Protein AF-A0A1M5P9I3-F1 (afdb_monomer_lite)

Structure (mmCIF, N/CA/C/O backbone):
data_AF-A0A1M5P9I3-F1
#
_entry.id   AF-A0A1M5P9I3-F1
#
loop_
_atom_site.group_PDB
_atom_site.id
_atom_site.type_symbol
_atom_site.label_atom_id
_atom_site.label_alt_id
_atom_site.label_comp_id
_atom_site.label_asym_id
_atom_site.label_entity_id
_atom_site.label_seq_id
_atom_site.pdbx_PDB_ins_code
_atom_site.Cartn_x
_atom_site.Cartn_y
_atom_site.Cartn_z
_atom_site.occupancy
_atom_site.B_iso_or_equiv
_atom_site.auth_seq_id
_atom_site.auth_comp_id
_atom_site.auth_asym_id
_atom_site.auth_atom_id
_atom_site.pdbx_PDB_model_num
ATOM 1 N N . MET A 1 1 ? -7.697 -23.010 5.067 1.00 31.64 1 MET A N 1
ATOM 2 C CA . MET A 1 1 ? -6.775 -22.514 6.111 1.00 31.64 1 MET A CA 1
ATOM 3 C C . MET A 1 1 ? -7.269 -21.143 6.547 1.00 31.64 1 MET A C 1
ATOM 5 O O . MET A 1 1 ? -7.254 -20.231 5.734 1.00 31.64 1 MET A O 1
ATOM 9 N N . LYS A 1 2 ? -7.841 -21.019 7.754 1.00 34.03 2 LYS A N 1
ATOM 10 C CA . LYS A 1 2 ? -8.292 -19.721 8.278 1.00 34.03 2 LYS A CA 1
ATOM 11 C C . LYS A 1 2 ? -7.032 -18.928 8.614 1.00 34.03 2 LYS A C 1
ATOM 13 O O . LYS A 1 2 ? -6.340 -19.311 9.553 1.00 34.03 2 LYS A O 1
ATOM 18 N N . ILE A 1 3 ? -6.716 -17.889 7.841 1.00 39.81 3 ILE A N 1
ATOM 19 C CA . ILE A 1 3 ? -5.719 -16.895 8.252 1.00 39.81 3 ILE A CA 1
ATOM 20 C C . ILE A 1 3 ? -6.196 -16.409 9.618 1.00 39.81 3 ILE A C 1
ATOM 22 O O . ILE A 1 3 ? -7.278 -15.827 9.727 1.00 39.81 3 ILE A O 1
ATOM 26 N N . LYS A 1 4 ? -5.470 -16.765 10.683 1.00 40.69 4 LYS A N 1
ATOM 27 C CA . LYS A 1 4 ? -5.781 -16.240 12.008 1.00 40.69 4 LYS A CA 1
ATOM 28 C C . LYS A 1 4 ? -5.671 -14.729 11.868 1.00 40.69 4 LYS A C 1
ATOM 30 O O . LYS A 1 4 ? -4.636 -14.227 11.450 1.00 40.69 4 LYS A O 1
ATOM 35 N N . ILE A 1 5 ? -6.751 -14.024 12.192 1.00 42.06 5 ILE A N 1
ATOM 36 C CA . ILE A 1 5 ? -6.876 -12.558 12.114 1.00 42.06 5 ILE A CA 1
ATOM 37 C C . ILE A 1 5 ? -5.718 -11.850 12.841 1.00 42.06 5 ILE A C 1
ATOM 39 O O . ILE A 1 5 ? -5.394 -10.707 12.535 1.00 42.06 5 ILE A O 1
ATOM 43 N N . SER A 1 6 ? -5.040 -12.568 13.737 1.00 38.38 6 SER A N 1
ATOM 44 C CA . SER A 1 6 ? -3.787 -12.175 14.361 1.00 38.38 6 SER A CA 1
ATOM 45 C C . SER A 1 6 ? -2.718 -11.723 13.344 1.00 38.38 6 SER A C 1
ATOM 47 O O . SER A 1 6 ? -2.067 -10.712 13.572 1.00 38.38 6 SER A O 1
ATOM 49 N N . LEU A 1 7 ? -2.587 -12.377 12.186 1.00 45.72 7 LEU A N 1
ATOM 50 C CA . LEU A 1 7 ? -1.534 -12.106 11.196 1.00 45.72 7 LEU A CA 1
ATOM 51 C C . LEU A 1 7 ? -1.680 -10.755 10.454 1.00 45.72 7 LEU A C 1
ATOM 53 O O . LEU A 1 7 ? -0.735 -10.291 9.826 1.00 45.72 7 LEU A O 1
ATOM 57 N N . LEU A 1 8 ? -2.854 -10.111 10.515 1.00 45.03 8 LEU A N 1
ATOM 58 C CA . LEU A 1 8 ? -3.221 -8.973 9.654 1.00 45.03 8 LEU A CA 1
ATOM 59 C C . LEU A 1 8 ? -2.775 -7.591 10.161 1.00 45.03 8 LEU A C 1
ATOM 61 O O . LEU A 1 8 ? -2.957 -6.603 9.456 1.00 45.03 8 LEU A O 1
ATOM 65 N N . ILE A 1 9 ? -2.219 -7.487 11.371 1.00 44.94 9 ILE A N 1
ATOM 66 C CA . ILE A 1 9 ? -2.056 -6.184 12.053 1.00 44.94 9 ILE A CA 1
ATOM 67 C C . ILE A 1 9 ? -0.588 -5.875 12.402 1.00 44.94 9 ILE A C 1
ATOM 69 O O . ILE A 1 9 ? -0.238 -4.757 12.767 1.00 44.94 9 ILE A O 1
ATOM 73 N N . THR A 1 10 ? 0.306 -6.819 12.116 1.00 45.47 10 THR A N 1
ATOM 74 C CA . THR A 1 10 ? 1.755 -6.619 11.955 1.00 45.47 10 THR A CA 1
ATOM 75 C C . THR A 1 10 ? 2.109 -5.518 10.940 1.00 45.47 10 THR A C 1
ATOM 77 O O . THR A 1 10 ? 3.198 -4.960 10.961 1.00 45.47 10 THR A O 1
ATOM 80 N N . ILE A 1 11 ? 1.170 -5.190 10.049 1.00 48.97 11 ILE A N 1
ATOM 81 C CA . ILE A 1 11 ? 1.384 -4.425 8.818 1.00 48.97 11 ILE A CA 1
ATOM 82 C C . ILE A 1 11 ? 1.334 -2.904 9.019 1.00 48.97 11 ILE A C 1
ATOM 84 O O . ILE A 1 11 ? 1.676 -2.152 8.119 1.00 48.97 11 ILE A O 1
ATOM 88 N N . MET A 1 12 ? 0.953 -2.382 10.185 1.00 43.88 12 MET A N 1
ATOM 89 C CA . MET A 1 12 ? 0.793 -0.925 10.304 1.00 43.88 12 MET A CA 1
ATOM 90 C C . MET A 1 12 ? 2.110 -0.161 10.402 1.00 43.88 12 MET A C 1
ATOM 92 O O . MET A 1 12 ? 2.253 0.923 9.836 1.00 43.88 12 MET A O 1
ATOM 96 N N . SER A 1 13 ? 3.130 -0.758 11.010 1.00 43.12 13 SER A N 1
ATOM 97 C CA . SER A 1 13 ? 4.472 -0.182 10.987 1.00 43.12 13 SER A CA 1
ATOM 98 C C . SER A 1 13 ? 5.015 -0.050 9.544 1.00 43.12 13 SER A C 1
ATOM 100 O O . SER A 1 13 ? 5.819 0.851 9.313 1.00 43.12 13 SER A O 1
ATOM 102 N N . ILE A 1 14 ? 4.497 -0.830 8.560 1.00 46.22 14 ILE A N 1
ATOM 103 C CA . ILE A 1 14 ? 4.862 -0.851 7.109 1.00 46.22 14 ILE A CA 1
ATOM 104 C C . ILE A 1 14 ? 4.698 0.512 6.468 1.00 46.22 14 ILE A C 1
ATOM 106 O O . ILE A 1 14 ? 5.400 0.871 5.525 1.00 46.22 14 ILE A O 1
ATOM 110 N N . LEU A 1 15 ? 3.788 1.320 6.993 1.00 51.09 15 LEU A N 1
ATOM 111 C CA . LEU A 1 15 ? 3.265 2.433 6.226 1.00 51.09 15 LEU A CA 1
ATOM 112 C C . LEU A 1 15 ? 3.756 3.782 6.710 1.00 51.09 15 LEU A C 1
ATOM 114 O O . LEU A 1 15 ? 3.703 4.732 5.937 1.00 51.09 15 LEU A O 1
ATOM 118 N N . VAL A 1 16 ? 4.314 3.842 7.921 1.00 43.84 16 VAL A N 1
ATOM 119 C CA . VAL A 1 16 ? 4.781 5.091 8.526 1.00 43.84 16 VAL A CA 1
ATOM 120 C C . VAL A 1 16 ? 6.312 5.201 8.579 1.00 43.84 16 VAL A C 1
ATOM 122 O O . VAL A 1 16 ? 6.832 6.285 8.853 1.00 43.84 16 VAL A O 1
ATOM 125 N N . ALA A 1 17 ? 7.055 4.125 8.291 1.00 41.06 17 ALA A N 1
ATOM 126 C CA . ALA A 1 17 ? 8.502 4.187 8.046 1.00 41.06 17 ALA A CA 1
ATOM 127 C C . ALA A 1 17 ? 8.836 4.859 6.696 1.00 41.06 17 ALA A C 1
ATOM 129 O O . ALA A 1 17 ? 9.853 5.532 6.581 1.00 41.06 17 ALA A O 1
ATOM 130 N N . GLY A 1 18 ? 7.923 4.792 5.716 1.00 37.34 18 GLY A N 1
ATOM 131 C CA . GLY A 1 18 ? 8.022 5.547 4.458 1.00 37.34 18 GLY A CA 1
ATOM 132 C C . GLY A 1 18 ? 7.549 7.006 4.537 1.00 37.34 18 GLY A C 1
ATOM 133 O O . GLY A 1 18 ? 7.752 7.757 3.595 1.00 37.34 18 GLY A O 1
ATOM 134 N N . CYS A 1 19 ? 6.934 7.433 5.647 1.00 35.84 19 CYS A N 1
ATOM 135 C CA . CYS A 1 19 ? 6.407 8.798 5.809 1.00 35.84 19 CYS A CA 1
ATOM 136 C C . CYS A 1 19 ? 7.388 9.778 6.477 1.00 35.84 19 CYS A C 1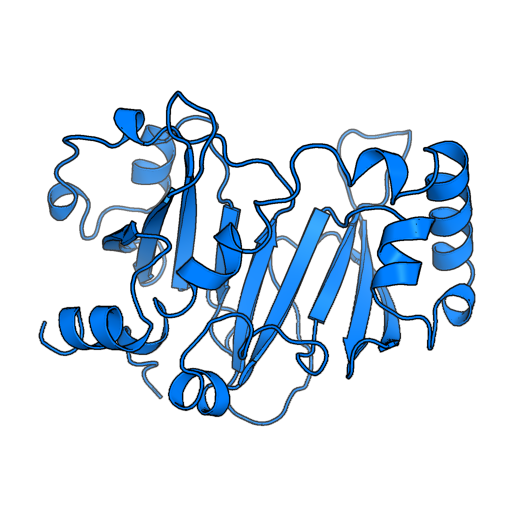
ATOM 138 O O . CYS A 1 19 ? 7.005 10.907 6.769 1.00 35.84 19 CYS A O 1
ATOM 140 N N . SER A 1 20 ? 8.647 9.399 6.737 1.00 29.17 20 SER A N 1
ATOM 141 C CA . SER A 1 20 ? 9.684 10.357 7.158 1.00 29.17 20 SER A CA 1
ATOM 142 C C . SER A 1 20 ? 10.612 10.734 6.004 1.00 29.17 20 SER A C 1
ATOM 144 O O . SER A 1 20 ? 11.828 10.595 6.109 1.00 29.17 20 SER A O 1
ATOM 146 N N . ILE A 1 21 ? 10.051 11.219 4.898 1.00 34.97 21 ILE A N 1
ATOM 147 C CA . ILE A 1 21 ? 10.820 11.922 3.865 1.00 34.97 21 ILE A CA 1
ATOM 148 C C . ILE A 1 21 ? 10.087 13.220 3.516 1.00 34.97 21 ILE A C 1
ATOM 150 O O . ILE A 1 21 ? 9.742 13.489 2.374 1.00 34.97 21 ILE A O 1
ATOM 154 N N . ASN A 1 22 ? 9.862 14.068 4.522 1.00 31.30 22 ASN A N 1
ATOM 155 C CA . ASN A 1 22 ? 9.554 15.467 4.248 1.00 31.30 22 ASN A CA 1
ATOM 156 C C . ASN A 1 22 ? 10.744 16.068 3.466 1.00 31.30 22 ASN A C 1
ATOM 158 O O . ASN A 1 22 ? 11.873 16.094 3.959 1.00 31.30 22 ASN A O 1
ATOM 162 N N . ASN A 1 23 ? 10.471 16.542 2.247 1.00 33.62 23 ASN A N 1
ATOM 163 C CA . ASN A 1 23 ? 11.293 17.445 1.424 1.00 33.62 23 ASN A CA 1
ATOM 164 C C . ASN A 1 23 ? 12.544 16.899 0.697 1.00 33.62 23 ASN A C 1
ATOM 166 O O . ASN A 1 23 ? 13.287 17.705 0.136 1.00 33.62 23 ASN A O 1
ATOM 170 N N . LYS A 1 24 ? 12.812 15.583 0.646 1.00 37.19 24 LYS A N 1
ATOM 171 C CA . LYS A 1 24 ? 13.920 15.042 -0.189 1.00 37.19 24 LYS A CA 1
ATOM 172 C C . LYS A 1 24 ? 13.486 14.403 -1.512 1.00 37.19 24 LYS A C 1
ATOM 174 O O . LYS A 1 24 ? 14.333 14.262 -2.391 1.00 37.19 24 LYS A O 1
ATOM 179 N N . GLU A 1 25 ? 12.213 14.049 -1.683 1.00 46.66 25 GLU A N 1
ATOM 180 C CA . GLU A 1 25 ? 11.742 13.347 -2.889 1.00 46.66 25 GLU A CA 1
ATOM 181 C C . GLU A 1 25 ? 11.792 14.216 -4.158 1.00 46.66 25 GLU A C 1
ATOM 183 O O . GLU A 1 25 ? 12.183 13.717 -5.213 1.00 46.66 25 GLU A O 1
ATOM 188 N N . ASP A 1 26 ? 11.525 15.523 -4.056 1.00 47.19 26 ASP A N 1
ATOM 189 C CA . ASP A 1 26 ? 11.528 16.433 -5.217 1.00 47.19 26 ASP A CA 1
ATOM 190 C C . ASP A 1 26 ? 12.910 16.608 -5.870 1.00 47.19 26 ASP A C 1
ATOM 192 O O . ASP A 1 26 ? 12.993 16.898 -7.060 1.00 47.19 26 ASP A O 1
ATOM 196 N N . ASN A 1 27 ? 14.000 16.382 -5.124 1.00 50.31 27 ASN A N 1
ATOM 197 C CA . ASN A 1 27 ? 15.372 16.404 -5.657 1.00 50.31 27 ASN A CA 1
ATOM 198 C C . ASN A 1 27 ? 15.913 15.004 -5.999 1.00 50.31 27 ASN A C 1
ATOM 200 O O . ASN A 1 27 ? 16.995 14.884 -6.575 1.00 50.31 27 ASN A O 1
ATOM 204 N N . TYR A 1 28 ? 15.206 13.945 -5.601 1.00 65.38 28 TYR A N 1
ATOM 205 C CA . TYR A 1 28 ? 15.605 12.556 -5.831 1.00 65.38 28 TYR A CA 1
ATOM 206 C C . TYR A 1 28 ? 15.029 12.006 -7.141 1.00 65.38 28 TYR A C 1
ATOM 208 O O . TYR A 1 28 ? 15.630 11.146 -7.785 1.00 65.38 28 TYR A O 1
ATOM 216 N N . VAL A 1 29 ? 13.882 12.538 -7.557 1.00 75.19 29 VAL A N 1
ATOM 217 C CA . VAL A 1 29 ? 13.171 12.154 -8.773 1.00 75.19 29 VAL A CA 1
ATOM 218 C C . VAL A 1 29 ? 13.483 13.134 -9.906 1.00 75.19 29 VAL A C 1
ATOM 220 O O . VAL A 1 29 ? 13.592 14.338 -9.695 1.00 75.19 29 VAL A O 1
ATOM 223 N N . ALA A 1 30 ? 13.597 12.630 -11.133 1.00 77.88 30 ALA A N 1
ATOM 224 C CA . ALA A 1 30 ? 13.806 13.447 -12.320 1.00 77.88 30 ALA A CA 1
ATOM 225 C C . ALA A 1 30 ? 12.644 14.427 -12.579 1.00 77.88 30 ALA A C 1
ATOM 227 O O . ALA A 1 30 ? 11.524 14.273 -12.071 1.00 77.88 30 ALA A O 1
ATOM 228 N N . ASP A 1 31 ? 12.898 15.432 -13.418 1.00 81.62 31 ASP A N 1
ATOM 229 C CA . ASP A 1 31 ? 11.884 16.392 -13.851 1.00 81.62 31 ASP A CA 1
ATOM 230 C C . ASP A 1 31 ? 10.733 15.710 -14.624 1.00 81.62 31 ASP A C 1
ATOM 232 O O . ASP A 1 31 ? 10.828 14.556 -15.054 1.00 81.62 31 ASP A O 1
ATOM 236 N N . SER A 1 32 ? 9.599 16.402 -14.771 1.00 79.50 32 SER A N 1
ATOM 237 C CA . SER A 1 32 ? 8.399 15.851 -15.421 1.00 79.50 32 SER A CA 1
ATOM 238 C C . SER A 1 32 ? 8.632 15.403 -16.865 1.00 79.50 32 SER A C 1
ATOM 240 O O . SER A 1 32 ? 8.080 14.376 -17.264 1.00 79.50 32 SER A O 1
ATOM 242 N N . VAL A 1 33 ? 9.473 16.113 -17.622 1.00 80.81 33 VAL A N 1
ATOM 243 C CA . VAL A 1 33 ? 9.785 15.793 -19.021 1.00 80.81 33 VAL A CA 1
ATOM 244 C C . VAL A 1 33 ? 10.602 14.509 -19.088 1.00 80.81 33 VAL A C 1
ATOM 246 O O . VAL A 1 33 ? 10.274 13.600 -19.852 1.00 80.81 33 VAL A O 1
ATOM 249 N N . THR A 1 34 ? 11.630 14.392 -18.248 1.00 82.25 34 THR A N 1
ATOM 250 C CA . THR A 1 34 ? 12.449 13.182 -18.138 1.00 82.25 34 THR A CA 1
ATOM 251 C C . THR A 1 34 ? 11.605 11.984 -17.707 1.00 82.25 34 THR A C 1
ATOM 253 O O . THR A 1 34 ? 11.686 10.934 -18.342 1.00 82.25 34 THR A O 1
ATOM 256 N N . LYS A 1 35 ? 10.720 12.146 -16.713 1.00 83.44 35 LYS A N 1
ATOM 257 C CA . LYS A 1 35 ? 9.781 11.093 -16.284 1.00 83.44 35 LYS A CA 1
ATOM 258 C C . LYS A 1 35 ? 8.885 10.614 -17.422 1.00 83.44 35 LYS A C 1
ATOM 260 O O . LYS A 1 35 ? 8.796 9.414 -17.670 1.00 83.44 35 LYS A O 1
ATOM 265 N N . GLN A 1 36 ? 8.250 11.541 -18.141 1.00 80.88 36 GLN A N 1
ATOM 266 C CA . GLN A 1 36 ? 7.366 11.211 -19.261 1.00 80.88 36 GLN A CA 1
ATOM 267 C C . GLN A 1 36 ? 8.129 10.508 -20.390 1.00 80.88 36 GLN A C 1
ATOM 269 O O . GLN A 1 36 ? 7.647 9.516 -20.943 1.00 80.88 36 GLN A O 1
ATOM 274 N N . LYS A 1 37 ? 9.341 10.978 -20.704 1.00 85.00 37 LYS A N 1
ATOM 275 C CA . LYS A 1 37 ? 10.203 10.371 -21.722 1.00 85.00 37 LYS A CA 1
ATOM 276 C C . LYS A 1 37 ? 10.607 8.947 -21.345 1.00 85.00 37 LYS A C 1
ATOM 278 O O . LYS A 1 37 ? 10.475 8.055 -22.179 1.00 85.00 37 LYS A O 1
ATOM 283 N N . THR A 1 38 ? 11.061 8.720 -20.113 1.00 84.75 38 THR A N 1
ATOM 284 C CA . THR A 1 38 ? 11.417 7.377 -19.625 1.00 84.75 38 THR A CA 1
ATOM 285 C C . THR A 1 38 ? 10.202 6.459 -19.623 1.00 84.75 38 THR A C 1
ATOM 287 O O . THR A 1 38 ? 10.280 5.356 -20.147 1.00 84.75 38 THR A O 1
ATOM 290 N N . MET A 1 39 ? 9.053 6.927 -19.128 1.00 84.69 39 MET A N 1
ATOM 291 C CA . MET A 1 39 ? 7.809 6.153 -19.142 1.00 84.69 39 MET A CA 1
ATOM 292 C C . MET A 1 39 ? 7.413 5.737 -20.565 1.00 84.69 39 MET A C 1
ATOM 294 O O . MET A 1 39 ? 7.061 4.586 -20.800 1.00 84.69 39 MET A O 1
ATOM 298 N N . THR A 1 40 ? 7.527 6.654 -21.530 1.00 83.94 40 THR A N 1
ATOM 299 C CA . THR A 1 40 ? 7.239 6.376 -22.946 1.00 83.94 40 THR A CA 1
ATOM 300 C C . THR A 1 40 ? 8.205 5.344 -23.524 1.00 83.94 40 THR A C 1
ATOM 302 O O . THR A 1 40 ? 7.786 4.452 -24.253 1.00 83.94 40 THR A O 1
ATOM 305 N N . LYS A 1 41 ? 9.497 5.438 -23.187 1.00 88.56 41 LYS A N 1
ATOM 306 C CA . LYS A 1 41 ? 10.500 4.453 -23.606 1.00 88.56 41 LYS A CA 1
ATOM 307 C C . LYS A 1 41 ? 10.194 3.066 -23.063 1.00 88.56 41 LYS A C 1
ATOM 309 O O . LYS A 1 41 ? 10.122 2.140 -23.854 1.00 88.56 41 LYS A O 1
ATOM 314 N N . VAL A 1 42 ? 9.945 2.947 -21.761 1.00 88.12 42 VAL A N 1
ATOM 315 C CA . VAL A 1 42 ? 9.644 1.660 -21.116 1.00 88.12 42 VAL A CA 1
ATOM 316 C C . VAL A 1 42 ? 8.368 1.034 -21.676 1.00 88.12 42 VAL A C 1
ATOM 318 O O . VAL A 1 42 ? 8.309 -0.173 -21.871 1.00 88.12 42 VAL A O 1
ATOM 321 N N . GLN A 1 43 ? 7.356 1.847 -21.994 1.00 83.69 43 GLN A N 1
ATOM 322 C CA . GLN A 1 43 ? 6.143 1.358 -22.658 1.00 83.69 43 GLN A CA 1
ATOM 323 C C . GLN A 1 43 ? 6.400 0.809 -24.070 1.00 83.69 43 GLN A C 1
ATOM 325 O O . GLN A 1 43 ? 5.638 -0.038 -24.527 1.00 83.69 43 GLN A O 1
ATOM 330 N N . ASN A 1 44 ? 7.428 1.302 -24.765 1.00 86.00 44 ASN A N 1
ATOM 331 C CA . ASN A 1 44 ? 7.804 0.826 -26.098 1.00 86.00 44 ASN A CA 1
ATOM 332 C C . ASN A 1 44 ? 8.788 -0.352 -26.037 1.00 86.00 44 ASN A C 1
ATOM 334 O O . ASN A 1 44 ? 8.751 -1.217 -26.907 1.00 86.00 44 ASN A O 1
ATOM 338 N N . ASP A 1 45 ? 9.668 -0.362 -25.037 1.00 89.56 45 ASP A N 1
ATOM 339 C CA . ASP A 1 45 ? 10.695 -1.371 -24.821 1.00 89.56 45 ASP A CA 1
ATOM 340 C C . ASP A 1 45 ? 10.949 -1.563 -23.317 1.00 89.56 45 ASP A C 1
ATOM 342 O O . ASP A 1 45 ? 11.616 -0.758 -22.659 1.00 89.56 45 ASP A O 1
ATOM 346 N N . ALA A 1 46 ? 10.424 -2.663 -22.778 1.00 88.75 46 ALA A N 1
ATOM 347 C CA . ALA A 1 46 ? 10.595 -3.043 -21.380 1.00 88.75 46 ALA A CA 1
ATOM 348 C C . ALA A 1 46 ? 12.070 -3.242 -20.984 1.00 88.75 46 ALA A C 1
ATOM 350 O O . ALA A 1 46 ? 12.424 -3.013 -19.824 1.00 88.75 46 ALA A O 1
ATOM 351 N N . SER A 1 47 ? 12.937 -3.627 -21.933 1.00 90.56 47 SER A N 1
ATOM 352 C CA . SER A 1 47 ? 14.349 -3.938 -21.669 1.00 90.56 47 SER A CA 1
ATOM 353 C C . SER A 1 47 ? 15.148 -2.741 -21.146 1.00 90.56 47 SER A C 1
ATOM 355 O O . SER A 1 47 ? 16.164 -2.931 -20.481 1.00 90.56 47 SER A O 1
ATOM 357 N N . GLU A 1 48 ? 14.655 -1.514 -21.351 1.00 91.31 48 GLU A N 1
ATOM 358 C CA . GLU A 1 48 ? 15.253 -0.280 -20.824 1.00 91.31 48 GLU A CA 1
ATOM 359 C C . GLU A 1 48 ? 15.424 -0.310 -19.294 1.00 91.31 48 GLU A C 1
ATOM 361 O O . GLU A 1 48 ? 16.365 0.294 -18.766 1.00 91.31 48 GLU A O 1
ATOM 366 N N . ILE A 1 49 ? 14.529 -1.007 -18.579 1.00 93.94 49 ILE A N 1
ATOM 367 C CA . ILE A 1 49 ? 14.544 -1.067 -17.111 1.00 93.94 49 ILE A CA 1
ATOM 368 C C . ILE A 1 49 ? 14.740 -2.463 -16.519 1.00 93.94 49 ILE A C 1
ATOM 370 O O . ILE A 1 49 ? 14.891 -2.545 -15.304 1.00 93.94 49 ILE A O 1
ATOM 374 N N . ILE A 1 50 ? 14.796 -3.530 -17.321 1.00 96.06 50 ILE A N 1
ATOM 375 C CA . ILE A 1 50 ? 15.167 -4.866 -16.821 1.00 96.06 50 ILE A CA 1
ATOM 376 C C . ILE A 1 50 ? 16.549 -4.801 -16.136 1.00 96.06 50 ILE A C 1
ATOM 378 O O . ILE A 1 50 ? 17.431 -4.044 -16.553 1.00 96.06 50 ILE A O 1
ATOM 382 N N . ASP A 1 51 ? 16.716 -5.538 -15.033 1.00 95.31 51 ASP A N 1
ATOM 383 C CA . ASP A 1 51 ? 17.902 -5.565 -14.155 1.00 95.31 51 ASP A CA 1
ATOM 384 C C . ASP A 1 51 ? 18.265 -4.226 -13.473 1.00 95.31 51 ASP A C 1
ATOM 386 O O . ASP A 1 51 ? 19.273 -4.117 -12.748 1.00 95.31 51 ASP A O 1
ATOM 390 N N . LYS A 1 52 ? 17.457 -3.174 -13.660 1.00 95.69 52 LYS A N 1
ATOM 391 C CA . LYS A 1 52 ? 17.580 -1.934 -12.883 1.00 95.69 52 LYS A CA 1
ATOM 392 C C . LYS A 1 52 ? 16.997 -2.130 -11.496 1.00 95.69 52 LYS A C 1
ATOM 394 O O . LYS A 1 52 ? 16.148 -2.989 -11.280 1.00 95.69 52 LYS A O 1
ATOM 399 N N . ASP A 1 53 ? 17.502 -1.355 -10.546 1.00 93.12 53 ASP A N 1
ATOM 400 C CA . ASP A 1 53 ? 17.006 -1.392 -9.176 1.00 93.12 53 ASP A CA 1
ATOM 401 C C . ASP A 1 53 ? 15.830 -0.440 -8.943 1.00 93.12 53 ASP A C 1
ATOM 403 O O . ASP A 1 53 ? 15.503 0.407 -9.780 1.00 93.12 53 ASP A O 1
ATOM 407 N N . TYR A 1 54 ? 15.178 -0.600 -7.789 1.00 89.62 54 TYR A N 1
ATOM 408 C CA . TYR A 1 54 ? 14.073 0.254 -7.360 1.00 89.62 54 TYR A CA 1
ATOM 409 C C . TYR A 1 54 ? 14.438 1.742 -7.407 1.00 89.62 54 TYR A C 1
ATOM 411 O O . TYR A 1 54 ? 13.684 2.543 -7.956 1.00 89.62 54 TYR A O 1
ATOM 419 N N . ASP A 1 55 ? 15.615 2.105 -6.901 1.00 89.31 55 ASP A N 1
ATOM 420 C CA . ASP A 1 55 ? 16.106 3.483 -6.858 1.00 89.31 55 ASP A CA 1
ATOM 421 C C . ASP A 1 55 ? 16.205 4.100 -8.257 1.00 89.31 55 ASP A C 1
ATOM 423 O O . ASP A 1 55 ? 15.752 5.227 -8.486 1.00 89.31 55 ASP A O 1
ATOM 427 N N . TYR A 1 56 ? 16.731 3.352 -9.230 1.00 90.81 56 TYR A N 1
ATOM 428 C CA . TYR A 1 56 ? 16.752 3.768 -10.628 1.00 90.81 56 TYR A CA 1
ATOM 429 C C . TYR A 1 56 ? 15.337 3.999 -11.167 1.00 90.81 56 TYR A C 1
ATOM 431 O O . TYR A 1 56 ? 15.095 5.019 -11.822 1.00 90.81 56 TYR A O 1
ATOM 439 N N . VAL A 1 57 ? 14.405 3.081 -10.899 1.00 91.31 57 VAL A N 1
ATOM 440 C CA . VAL A 1 57 ? 13.017 3.199 -11.365 1.00 91.31 57 VAL A CA 1
ATOM 441 C C . VAL A 1 57 ? 12.354 4.440 -10.763 1.00 91.31 57 VAL A C 1
ATOM 443 O O . VAL A 1 57 ? 11.853 5.278 -11.513 1.00 91.31 57 VAL A O 1
ATOM 446 N N . ILE A 1 58 ? 12.430 4.640 -9.444 1.00 88.81 58 ILE A N 1
ATOM 447 C CA . ILE A 1 58 ? 11.853 5.816 -8.773 1.00 88.81 58 ILE A CA 1
ATOM 448 C C . ILE A 1 58 ? 12.476 7.112 -9.288 1.00 88.81 58 ILE A C 1
ATOM 450 O O . ILE A 1 58 ? 11.758 8.064 -9.605 1.00 88.81 58 ILE A O 1
ATOM 454 N N . LYS A 1 59 ? 13.802 7.148 -9.438 1.00 86.88 59 LYS A N 1
ATOM 455 C CA . LYS A 1 59 ? 14.514 8.324 -9.937 1.00 86.88 59 LYS A CA 1
ATOM 456 C C . LYS A 1 59 ? 14.080 8.709 -11.348 1.00 86.88 59 LYS A C 1
ATOM 458 O O . LYS A 1 59 ? 13.886 9.891 -11.614 1.00 86.88 59 LYS A O 1
ATOM 463 N N . ASN A 1 60 ? 13.930 7.746 -12.258 1.00 88.38 60 ASN A N 1
ATOM 464 C CA . ASN A 1 60 ? 13.734 8.036 -13.683 1.00 88.38 60 ASN A CA 1
ATOM 465 C C . ASN A 1 60 ? 12.268 7.999 -14.139 1.00 88.38 60 ASN A C 1
ATOM 467 O O . ASN A 1 60 ? 11.940 8.635 -15.139 1.00 88.38 60 ASN A O 1
ATOM 471 N N . MET A 1 61 ? 11.395 7.281 -13.430 1.00 88.12 61 MET A N 1
ATOM 472 C CA . MET A 1 61 ? 9.968 7.125 -13.759 1.00 88.12 61 MET A CA 1
ATOM 473 C C . MET A 1 61 ? 9.050 7.812 -12.743 1.00 88.12 61 MET A C 1
ATOM 475 O O . MET A 1 61 ? 7.867 8.018 -13.014 1.00 88.12 61 MET A O 1
ATOM 479 N N . GLY A 1 62 ? 9.593 8.232 -11.599 1.00 85.75 62 GLY A N 1
ATOM 480 C CA . GLY A 1 62 ? 8.846 8.829 -10.504 1.00 85.75 62 GLY A CA 1
ATOM 481 C C . GLY A 1 62 ? 8.261 7.806 -9.543 1.00 85.75 62 GLY A C 1
ATOM 482 O O . GLY A 1 62 ? 8.442 6.599 -9.683 1.00 85.75 62 GLY A O 1
ATOM 483 N N . ILE A 1 63 ? 7.546 8.311 -8.543 1.00 84.25 63 ILE A N 1
ATOM 484 C CA . ILE A 1 63 ? 6.903 7.481 -7.525 1.00 84.25 63 ILE A CA 1
ATOM 485 C C . ILE A 1 63 ? 5.646 6.837 -8.138 1.00 84.25 63 ILE A C 1
ATOM 487 O O . ILE A 1 63 ? 4.811 7.572 -8.685 1.00 84.25 63 ILE A O 1
ATOM 491 N N . PRO A 1 64 ? 5.489 5.501 -8.056 1.00 86.62 64 PRO A N 1
ATOM 492 C CA . PRO A 1 64 ? 4.328 4.800 -8.600 1.00 86.62 64 PRO A CA 1
ATOM 493 C C . PRO A 1 64 ? 3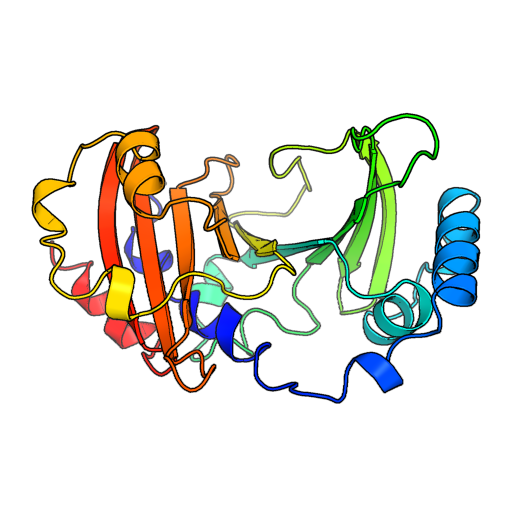.037 5.234 -7.904 1.00 86.62 64 PRO A C 1
ATOM 495 O O . PRO A 1 64 ? 3.066 5.738 -6.785 1.00 86.62 64 PRO A O 1
ATOM 498 N N . ARG A 1 65 ? 1.882 5.004 -8.539 1.00 84.25 65 ARG A N 1
ATOM 499 C CA . ARG A 1 65 ? 0.568 5.234 -7.910 1.00 84.25 65 ARG A CA 1
ATOM 500 C C . ARG A 1 65 ? 0.362 4.312 -6.711 1.00 84.25 65 ARG A C 1
ATOM 502 O O . ARG A 1 65 ? -0.163 4.737 -5.681 1.00 84.25 65 ARG A O 1
ATOM 509 N N . SER A 1 66 ? 0.762 3.057 -6.863 1.00 84.75 66 SER A N 1
ATOM 510 C CA . SER A 1 66 ? 0.667 2.035 -5.829 1.00 84.75 66 SER A CA 1
ATOM 511 C C . SER A 1 66 ? 1.817 1.043 -5.926 1.00 84.75 66 SER A C 1
ATOM 513 O O . SER A 1 66 ? 2.374 0.816 -7.004 1.00 84.75 66 SER A O 1
ATOM 515 N N . ILE A 1 67 ? 2.148 0.442 -4.787 1.00 87.00 67 ILE A N 1
ATOM 516 C CA . ILE A 1 67 ? 3.110 -0.652 -4.662 1.00 87.00 67 ILE A CA 1
ATOM 517 C C . ILE A 1 67 ? 2.383 -1.839 -4.037 1.00 87.00 67 ILE A C 1
ATOM 519 O O . ILE A 1 67 ? 1.735 -1.690 -3.001 1.00 87.00 67 ILE A O 1
ATOM 523 N N . PHE A 1 68 ? 2.498 -3.007 -4.660 1.00 86.81 68 PHE A N 1
ATOM 524 C CA . PHE A 1 68 ? 2.013 -4.270 -4.118 1.00 86.81 68 PHE A CA 1
ATOM 525 C C . PHE A 1 68 ? 3.190 -5.063 -3.561 1.00 86.81 68 PHE A C 1
ATOM 527 O O . PHE A 1 68 ? 4.110 -5.369 -4.310 1.00 86.81 68 PHE A O 1
ATOM 534 N N . TYR A 1 69 ? 3.154 -5.416 -2.281 1.00 84.38 69 TYR A N 1
ATOM 535 C CA . TYR A 1 69 ? 4.137 -6.298 -1.646 1.00 84.38 69 TYR A CA 1
ATOM 536 C C . TYR A 1 69 ? 3.544 -7.691 -1.480 1.00 84.38 69 TYR A C 1
ATOM 538 O O . TYR A 1 69 ? 2.422 -7.818 -0.985 1.00 84.38 69 TYR A O 1
ATOM 546 N N . TYR A 1 70 ? 4.299 -8.719 -1.857 1.00 83.69 70 TYR A N 1
ATOM 547 C CA . TYR A 1 70 ? 3.917 -10.118 -1.693 1.00 83.69 70 TYR A CA 1
ATOM 548 C C . TYR A 1 70 ? 4.782 -10.719 -0.590 1.00 83.69 70 TYR A C 1
ATOM 550 O O . TYR A 1 70 ? 5.985 -10.890 -0.760 1.00 83.69 70 TYR A O 1
ATOM 558 N N . ILE A 1 71 ? 4.174 -11.001 0.563 1.00 77.94 71 ILE A N 1
ATOM 559 C CA . ILE A 1 71 ? 4.905 -11.375 1.781 1.00 77.94 71 ILE A CA 1
ATOM 560 C C . ILE A 1 71 ? 4.492 -12.779 2.206 1.00 77.94 71 ILE A C 1
ATOM 562 O O . ILE A 1 71 ? 3.298 -13.031 2.398 1.00 77.94 71 ILE A O 1
ATOM 566 N N . ASN A 1 72 ? 5.462 -13.686 2.371 1.00 77.56 72 ASN A N 1
ATOM 567 C CA . ASN A 1 72 ? 5.185 -15.024 2.891 1.00 77.56 72 ASN A CA 1
ATOM 568 C C . ASN A 1 72 ? 4.667 -14.935 4.325 1.00 77.56 72 ASN A C 1
ATOM 570 O O . ASN A 1 72 ? 5.227 -14.222 5.161 1.00 77.56 72 ASN A O 1
ATOM 574 N N . LEU A 1 73 ? 3.672 -15.750 4.668 1.00 72.69 73 LEU A N 1
ATOM 575 C CA . LEU A 1 73 ? 3.184 -15.833 6.044 1.00 72.69 73 LEU A CA 1
ATOM 576 C C . LEU A 1 73 ? 4.278 -16.290 7.015 1.00 72.69 73 LEU A C 1
ATOM 578 O O . LEU A 1 73 ? 4.318 -15.815 8.147 1.00 72.69 73 LEU A O 1
ATOM 582 N N . SER A 1 74 ? 5.186 -17.164 6.569 1.00 72.88 74 SER A N 1
ATOM 583 C CA . SER A 1 74 ? 6.322 -17.612 7.379 1.00 72.88 74 SER A CA 1
ATOM 584 C C . SER A 1 74 ? 7.277 -16.487 7.756 1.00 72.88 74 SER A C 1
ATOM 586 O O . SER A 1 74 ? 7.951 -16.592 8.779 1.00 72.88 74 SER A O 1
ATOM 588 N N . ASP A 1 75 ? 7.355 -15.440 6.937 1.00 74.44 75 ASP A N 1
ATOM 589 C CA . ASP A 1 75 ? 8.226 -14.295 7.188 1.00 74.44 75 ASP A CA 1
ATOM 590 C C . ASP A 1 75 ? 7.536 -13.347 8.173 1.00 74.44 75 ASP A C 1
ATOM 592 O O . ASP A 1 75 ? 8.157 -12.921 9.143 1.00 74.44 75 ASP A O 1
ATOM 596 N N . VAL A 1 76 ? 6.213 -13.161 8.046 1.00 69.50 76 VAL A N 1
ATOM 597 C CA . VAL A 1 76 ? 5.386 -12.414 9.019 1.00 69.50 76 VAL A CA 1
ATOM 598 C C . VAL A 1 76 ? 5.536 -12.946 10.446 1.00 69.50 76 VAL A C 1
ATOM 600 O O . VAL A 1 76 ? 5.577 -12.160 11.390 1.00 69.50 76 VAL A O 1
ATOM 603 N N . GLU A 1 77 ? 5.621 -14.265 10.621 1.00 66.50 77 GLU A N 1
ATOM 604 C CA . GLU A 1 77 ? 5.780 -14.885 11.944 1.00 66.50 77 GLU A CA 1
ATOM 605 C C . GLU A 1 77 ? 7.191 -14.725 12.536 1.00 66.50 77 GLU A C 1
ATOM 607 O O . GLU A 1 77 ? 7.355 -14.792 13.757 1.00 66.50 77 GLU A O 1
ATOM 612 N N . LYS A 1 78 ? 8.212 -14.535 11.693 1.00 68.38 78 LYS A N 1
ATOM 613 C CA . LYS A 1 78 ? 9.623 -14.473 12.107 1.00 68.38 78 LYS A CA 1
ATOM 614 C C . LYS A 1 78 ? 10.121 -13.047 12.303 1.00 68.38 78 LYS A C 1
ATOM 616 O O . LYS A 1 78 ? 11.018 -12.836 13.124 1.00 68.38 78 LYS A O 1
ATOM 621 N N . SER A 1 79 ? 9.564 -12.091 11.571 1.00 65.56 79 SER A N 1
ATOM 622 C CA . SER A 1 79 ? 10.015 -10.707 11.622 1.00 65.56 79 SER A CA 1
ATOM 623 C C . SER A 1 79 ? 9.529 -9.995 12.878 1.00 65.56 79 SER A C 1
ATOM 625 O O . SER A 1 79 ? 8.389 -10.128 13.330 1.00 65.56 79 SER A O 1
ATOM 627 N N . LYS A 1 80 ? 10.432 -9.216 13.465 1.00 60.53 80 LYS A N 1
ATOM 628 C CA . LYS A 1 80 ? 10.185 -8.412 14.667 1.00 60.53 80 LYS A CA 1
ATOM 629 C C . LYS A 1 80 ? 9.813 -6.991 14.306 1.00 60.53 80 LYS A C 1
ATOM 631 O O . LYS A 1 80 ? 9.099 -6.336 15.072 1.00 60.53 80 LYS A O 1
ATOM 636 N N . THR A 1 81 ? 10.320 -6.526 13.173 1.00 55.06 81 THR A N 1
ATOM 637 C CA . THR A 1 81 ? 9.985 -5.231 12.610 1.00 55.06 81 THR A CA 1
ATOM 638 C C . THR A 1 81 ? 9.389 -5.394 11.227 1.00 55.06 81 THR A C 1
ATOM 640 O O . THR A 1 81 ? 9.258 -6.480 10.669 1.00 55.06 81 THR A O 1
ATOM 643 N N . VAL A 1 82 ? 8.959 -4.268 10.702 1.00 57.06 82 VAL A N 1
ATOM 644 C CA . VAL A 1 82 ? 8.313 -4.174 9.410 1.00 57.06 82 VAL A CA 1
ATOM 645 C C . VAL A 1 82 ? 9.328 -4.047 8.290 1.00 57.06 82 VAL A C 1
ATOM 647 O O . VAL A 1 82 ? 9.103 -4.531 7.190 1.00 57.06 82 VAL A O 1
ATOM 650 N N . GLU A 1 83 ? 10.435 -3.375 8.573 1.00 58.75 83 GLU A N 1
ATOM 651 C CA . GLU A 1 83 ? 11.527 -3.166 7.639 1.00 58.75 83 GLU A CA 1
ATOM 652 C C . GLU A 1 83 ? 12.158 -4.516 7.281 1.00 58.75 83 GLU A C 1
ATOM 654 O O . GLU A 1 83 ? 12.582 -4.711 6.152 1.00 58.75 83 GLU A O 1
ATOM 659 N N . GLU A 1 84 ? 12.118 -5.472 8.215 1.00 64.06 84 GLU A N 1
ATOM 660 C CA . GLU A 1 84 ? 12.464 -6.881 7.998 1.00 64.06 84 GLU A CA 1
ATOM 661 C C . GLU A 1 84 ? 11.443 -7.640 7.123 1.00 64.06 84 GLU A C 1
ATOM 663 O O . GLU A 1 84 ? 11.755 -8.723 6.643 1.00 64.06 84 GLU A O 1
ATOM 668 N N . LEU A 1 85 ? 10.216 -7.127 6.944 1.00 66.00 85 LEU A N 1
ATOM 669 C CA . LEU A 1 85 ? 9.150 -7.761 6.145 1.00 66.00 85 LEU A CA 1
ATOM 670 C C . LEU A 1 85 ? 9.010 -7.210 4.731 1.00 66.00 85 LEU A C 1
ATOM 672 O O . LEU A 1 85 ? 8.491 -7.907 3.867 1.00 66.00 85 LEU A O 1
ATOM 676 N N . ILE A 1 86 ? 9.377 -5.947 4.526 1.00 68.44 86 ILE A N 1
ATOM 677 C CA . ILE A 1 86 ? 9.303 -5.247 3.239 1.00 68.44 86 ILE A CA 1
ATOM 678 C C . ILE A 1 86 ? 10.688 -4.736 2.861 1.00 68.44 86 ILE A C 1
ATOM 680 O O . ILE A 1 86 ? 10.922 -3.536 2.709 1.00 68.44 86 ILE A O 1
ATOM 684 N N . ASP A 1 87 ? 11.616 -5.671 2.749 1.00 70.31 87 ASP A N 1
ATOM 685 C CA . ASP A 1 87 ? 13.005 -5.396 2.427 1.00 70.31 87 ASP A CA 1
ATOM 686 C C . ASP A 1 87 ? 13.264 -5.440 0.908 1.00 70.31 87 ASP A C 1
ATOM 688 O O . ASP A 1 87 ? 12.359 -5.450 0.061 1.00 70.31 87 ASP A O 1
ATOM 692 N N . GLU A 1 88 ? 14.542 -5.419 0.547 1.00 69.94 88 GLU A N 1
ATOM 693 C CA . GLU A 1 88 ? 15.005 -5.544 -0.832 1.00 69.94 88 GLU A CA 1
ATOM 694 C C . GLU A 1 88 ? 14.635 -6.891 -1.468 1.00 69.94 88 GLU A C 1
ATOM 696 O O . GLU A 1 88 ? 14.359 -6.926 -2.662 1.00 69.94 88 GLU A O 1
ATOM 701 N N . LYS A 1 89 ? 14.542 -7.967 -0.682 1.00 75.62 89 LYS A N 1
ATOM 702 C CA . LYS A 1 89 ? 14.242 -9.328 -1.157 1.00 75.62 89 LYS A CA 1
ATOM 703 C C . LYS A 1 89 ? 12.759 -9.574 -1.376 1.00 75.62 89 LYS A C 1
ATOM 705 O O . LYS A 1 89 ? 12.364 -10.500 -2.076 1.00 75.62 89 LYS A O 1
ATOM 710 N N . THR A 1 90 ? 11.921 -8.741 -0.773 1.00 80.38 90 THR A N 1
ATOM 711 C CA . THR A 1 90 ? 10.471 -8.854 -0.897 1.00 80.38 90 THR A CA 1
ATOM 712 C C . THR A 1 90 ? 10.042 -8.604 -2.339 1.00 80.38 90 THR A C 1
ATOM 714 O O . THR A 1 90 ? 10.247 -7.505 -2.866 1.00 80.38 90 THR A O 1
ATOM 717 N N . PHE A 1 91 ? 9.387 -9.593 -2.953 1.00 87.69 91 PHE A N 1
ATOM 718 C CA . PHE A 1 91 ? 8.790 -9.429 -4.273 1.00 87.69 91 PHE A CA 1
ATOM 719 C C . PHE A 1 91 ? 7.749 -8.304 -4.244 1.00 87.69 91 PHE A C 1
ATOM 721 O O . PHE A 1 91 ? 6.835 -8.286 -3.404 1.00 87.69 91 PHE A O 1
ATOM 728 N N . LYS A 1 92 ? 7.893 -7.337 -5.153 1.00 88.50 92 LYS A N 1
ATOM 729 C CA . LYS A 1 92 ? 7.042 -6.145 -5.194 1.00 88.50 92 LYS A CA 1
ATOM 730 C C . LYS A 1 92 ? 6.682 -5.749 -6.617 1.00 88.50 92 LYS A C 1
ATOM 732 O O . LYS A 1 92 ? 7.489 -5.875 -7.527 1.00 88.50 92 LYS A O 1
ATOM 737 N N . VAL A 1 93 ? 5.475 -5.221 -6.793 1.00 91.25 93 VAL A N 1
ATOM 738 C CA . VAL A 1 93 ? 4.976 -4.746 -8.089 1.00 91.25 93 VAL A CA 1
ATOM 739 C C . VAL A 1 93 ? 4.627 -3.267 -7.992 1.00 91.25 93 VAL A C 1
ATOM 741 O O . VAL A 1 93 ? 3.785 -2.872 -7.184 1.00 91.25 93 VAL A O 1
ATOM 744 N N . LEU A 1 94 ? 5.259 -2.442 -8.824 1.00 91.31 94 LEU A N 1
ATOM 745 C CA . LEU A 1 94 ? 4.995 -1.007 -8.935 1.00 91.31 94 LEU A CA 1
ATOM 746 C C . LEU A 1 94 ? 3.945 -0.764 -10.017 1.00 91.31 94 LEU A C 1
ATOM 748 O O . LEU A 1 94 ? 4.022 -1.353 -11.091 1.00 91.31 94 LEU A O 1
ATOM 752 N N . THR A 1 95 ? 2.974 0.111 -9.757 1.00 88.94 95 THR A N 1
ATOM 753 C CA . THR A 1 95 ? 1.913 0.442 -10.723 1.00 88.94 95 THR A CA 1
ATOM 754 C C . THR A 1 95 ? 2.002 1.898 -11.161 1.00 88.94 95 THR A C 1
ATOM 756 O O . THR A 1 95 ? 1.900 2.812 -10.338 1.00 88.94 95 THR A O 1
ATOM 759 N N . TYR A 1 96 ? 2.131 2.116 -12.468 1.00 87.56 96 TYR A N 1
ATOM 760 C CA . TYR A 1 96 ? 2.140 3.435 -13.096 1.00 87.56 96 TYR A CA 1
ATOM 761 C C . TYR A 1 96 ? 0.978 3.548 -14.087 1.00 87.56 96 TYR A C 1
ATOM 763 O O . TYR A 1 96 ? 1.017 2.916 -15.145 1.00 87.56 96 TYR A O 1
ATOM 771 N N . PRO A 1 97 ? -0.061 4.341 -13.785 1.00 83.56 97 PRO A N 1
ATOM 772 C CA . PRO A 1 97 ? -1.140 4.582 -14.727 1.00 83.56 97 PRO A CA 1
ATOM 773 C C . PRO A 1 97 ? -0.624 5.210 -16.015 1.00 83.56 97 PRO A C 1
ATOM 775 O O . PRO A 1 97 ? 0.246 6.085 -16.005 1.00 83.56 97 PRO A O 1
ATOM 778 N N . LYS A 1 98 ? -1.192 4.785 -17.140 1.00 76.69 98 LYS A N 1
ATOM 779 C CA . LYS A 1 98 ? -0.948 5.426 -18.424 1.00 76.69 98 LYS A CA 1
ATOM 780 C C . LYS A 1 98 ? -1.883 6.625 -18.550 1.00 76.69 98 LYS A C 1
ATOM 782 O O . LYS A 1 98 ? -3.091 6.455 -18.694 1.00 76.69 98 LYS A O 1
ATOM 787 N N . ASN A 1 99 ? -1.319 7.830 -18.536 1.00 64.00 99 ASN A N 1
ATOM 788 C CA . ASN A 1 99 ? -2.067 9.036 -18.881 1.00 64.00 99 ASN A CA 1
ATOM 789 C C . ASN A 1 99 ? -2.349 9.024 -20.387 1.00 64.00 99 ASN A C 1
ATOM 791 O O . ASN A 1 99 ? -1.424 9.094 -21.195 1.00 64.00 99 ASN A O 1
ATOM 795 N N . THR A 1 100 ? -3.619 8.917 -20.769 1.00 51.56 100 THR A N 1
ATOM 796 C CA . THR A 1 100 ? -4.062 9.173 -22.144 1.00 51.56 100 THR A CA 1
ATOM 797 C C . THR A 1 100 ? -4.612 10.589 -22.211 1.00 51.56 100 THR A C 1
ATOM 799 O O . THR A 1 100 ? -5.515 10.912 -21.443 1.00 51.56 100 THR A O 1
ATOM 802 N N . GLU A 1 101 ? -4.095 11.410 -23.124 1.00 47.16 101 GLU A N 1
ATOM 803 C CA . GLU A 1 101 ? -4.452 12.832 -23.276 1.00 47.16 101 GLU A CA 1
ATOM 804 C C . GLU A 1 101 ? -5.951 13.087 -23.556 1.00 47.16 101 GLU A C 1
ATOM 806 O O . GLU A 1 101 ? -6.407 14.211 -23.394 1.00 47.16 101 GLU A O 1
ATOM 811 N N . ASP A 1 102 ? -6.734 12.053 -23.892 1.00 43.91 102 ASP A N 1
ATOM 812 C CA . ASP A 1 102 ? -8.102 12.193 -24.420 1.00 43.91 102 ASP A CA 1
ATOM 813 C C . ASP A 1 102 ? -9.247 11.665 -23.533 1.00 43.91 102 ASP A C 1
ATOM 815 O O . ASP A 1 102 ? -10.408 11.662 -23.941 1.00 43.91 102 ASP A O 1
ATOM 819 N N . SER A 1 103 ? -8.993 11.231 -22.297 1.00 43.88 103 SER A N 1
ATOM 820 C CA . SER A 1 103 ? -10.098 10.970 -21.361 1.00 43.88 103 SER A CA 1
ATOM 821 C C . SER A 1 103 ? -9.619 10.932 -19.919 1.00 43.88 103 SER A C 1
ATOM 823 O O . SER A 1 103 ? -8.620 10.280 -19.635 1.00 43.88 103 SER A O 1
ATOM 825 N N . ASN A 1 104 ? -10.389 11.534 -19.007 1.00 49.81 104 ASN A N 1
ATOM 826 C CA . ASN A 1 104 ? -10.237 11.489 -17.540 1.00 49.81 104 ASN A CA 1
ATOM 827 C C . ASN A 1 104 ? -10.366 10.067 -16.930 1.00 49.81 104 ASN A C 1
ATOM 829 O O . ASN A 1 104 ? -10.793 9.915 -15.789 1.00 49.81 104 ASN A O 1
ATOM 833 N N . ILE A 1 105 ? -10.076 9.010 -17.692 1.00 52.06 105 ILE A N 1
ATOM 834 C CA . ILE A 1 105 ? -10.224 7.612 -17.296 1.00 52.06 105 ILE A CA 1
ATOM 835 C C . ILE A 1 105 ? -8.921 6.887 -17.640 1.00 52.06 105 ILE A C 1
ATOM 837 O O . ILE A 1 105 ? -8.624 6.630 -18.806 1.00 52.06 105 ILE A O 1
ATOM 841 N N . GLU A 1 106 ? -8.152 6.552 -16.606 1.00 63.44 106 GLU A N 1
ATOM 842 C CA . GLU A 1 106 ? -6.954 5.714 -16.686 1.00 63.44 106 GLU A CA 1
ATOM 843 C C . GLU A 1 106 ? -7.366 4.282 -17.092 1.00 63.44 106 GLU A C 1
ATOM 845 O O . GLU A 1 106 ? -7.853 3.509 -16.272 1.00 63.44 106 GLU A O 1
ATOM 850 N N . LYS A 1 107 ? -7.228 3.917 -18.375 1.00 68.50 107 LYS A N 1
ATOM 851 C CA . LYS A 1 107 ? -7.687 2.602 -18.884 1.00 68.50 107 LYS A CA 1
ATOM 852 C C . LYS A 1 107 ? -6.666 1.477 -18.721 1.00 68.50 107 LYS A C 1
ATOM 854 O O . LYS A 1 107 ? -7.035 0.307 -18.756 1.00 68.50 107 LYS A O 1
ATOM 859 N N . SER A 1 108 ? -5.391 1.814 -18.569 1.00 79.44 108 SER A N 1
ATOM 860 C CA . SER A 1 108 ? -4.289 0.854 -18.498 1.00 79.44 108 SER A CA 1
ATOM 861 C C . SER A 1 108 ? -3.181 1.365 -17.592 1.00 79.44 108 SER A C 1
ATOM 863 O O . SER A 1 108 ? -2.999 2.578 -17.469 1.00 79.44 108 SER A O 1
ATOM 865 N N . ALA A 1 109 ? -2.397 0.455 -17.032 1.00 86.94 109 ALA A N 1
ATOM 866 C CA . ALA A 1 109 ? -1.198 0.774 -16.276 1.00 86.94 109 ALA A CA 1
ATOM 867 C C . ALA A 1 109 ? -0.024 -0.102 -16.708 1.00 86.94 109 ALA A C 1
ATOM 869 O O . ALA A 1 109 ? -0.198 -1.214 -17.212 1.00 86.94 109 ALA A O 1
ATOM 870 N N . LEU A 1 110 ? 1.167 0.438 -16.481 1.00 89.81 110 LEU A N 1
ATOM 871 C CA . LEU A 1 110 ? 2.412 -0.300 -16.484 1.00 89.81 110 LEU A CA 1
ATOM 872 C C . LEU A 1 110 ? 2.608 -0.922 -15.095 1.00 89.81 110 LEU A C 1
ATOM 874 O O . LEU A 1 110 ? 2.556 -0.217 -14.082 1.00 89.81 110 LEU A O 1
ATOM 878 N N . TYR A 1 111 ? 2.832 -2.227 -15.064 1.00 91.06 111 TYR A N 1
ATOM 879 C CA . TYR A 1 111 ? 3.146 -3.013 -13.882 1.00 91.06 111 TYR A CA 1
ATOM 880 C C . TYR A 1 111 ? 4.609 -3.434 -13.982 1.00 91.06 111 TYR A C 1
ATOM 882 O O . TYR A 1 111 ? 4.997 -4.063 -14.959 1.00 91.06 111 TYR A O 1
ATOM 890 N N . ILE A 1 112 ? 5.423 -3.051 -13.002 1.00 93.31 112 ILE A N 1
ATOM 891 C CA . ILE A 1 112 ? 6.854 -3.373 -12.963 1.00 93.31 112 ILE A CA 1
ATOM 892 C C . ILE A 1 112 ? 7.086 -4.296 -11.777 1.00 93.31 112 ILE A C 1
ATOM 894 O O . ILE A 1 112 ? 6.889 -3.877 -10.635 1.00 93.31 112 ILE A O 1
ATOM 898 N N . SER A 1 113 ? 7.493 -5.530 -12.049 1.00 94.06 113 SER A N 1
ATOM 899 C CA . SER A 1 113 ? 7.770 -6.552 -11.042 1.00 94.06 113 SER A CA 1
ATOM 900 C C . SER A 1 113 ? 9.241 -6.510 -10.648 1.00 94.06 113 SER A C 1
ATOM 902 O O . SER A 1 113 ? 10.120 -6.524 -11.513 1.00 94.06 113 SER A O 1
ATOM 904 N N . LEU A 1 114 ? 9.512 -6.468 -9.344 1.00 93.31 114 LEU A N 1
ATOM 905 C CA . LEU A 1 114 ? 10.854 -6.531 -8.786 1.00 93.31 114 LEU A CA 1
ATOM 906 C C . LEU A 1 114 ? 11.002 -7.722 -7.840 1.00 93.31 114 LEU A C 1
ATOM 908 O O . LEU A 1 114 ? 10.171 -7.920 -6.952 1.00 93.31 114 LEU A O 1
ATOM 912 N N . GLU A 1 115 ? 12.112 -8.436 -7.986 1.00 89.94 115 GLU A N 1
ATOM 913 C CA . GLU A 1 115 ? 12.595 -9.493 -7.095 1.00 89.94 115 GLU A CA 1
ATOM 914 C C . GLU A 1 115 ? 14.049 -9.182 -6.729 1.00 89.94 115 GLU A C 1
ATOM 916 O O . GLU A 1 115 ? 14.797 -8.690 -7.573 1.00 89.94 115 GLU A O 1
ATOM 921 N N . ASP A 1 116 ? 14.438 -9.367 -5.463 1.00 89.06 116 ASP A N 1
ATOM 922 C CA . ASP A 1 116 ? 15.776 -8.994 -4.967 1.00 89.06 116 ASP A CA 1
ATOM 923 C C . ASP A 1 116 ? 16.209 -7.573 -5.382 1.00 89.06 116 ASP A C 1
ATOM 925 O O . ASP A 1 116 ? 17.342 -7.309 -5.788 1.00 89.06 116 ASP A O 1
ATOM 929 N N . ASN A 1 117 ? 15.264 -6.633 -5.284 1.00 88.31 117 ASN A N 1
ATOM 930 C CA . ASN A 1 117 ? 15.416 -5.226 -5.641 1.00 88.31 117 ASN A CA 1
ATOM 931 C C . ASN A 1 117 ? 15.779 -4.981 -7.113 1.00 88.31 117 ASN A C 1
ATOM 933 O O . ASN A 1 117 ? 16.258 -3.899 -7.440 1.00 88.31 117 ASN A O 1
ATOM 937 N N . LYS A 1 118 ? 15.548 -5.949 -8.005 1.00 94.56 118 LYS A N 1
ATOM 938 C CA . LYS A 1 118 ? 15.814 -5.861 -9.443 1.00 94.56 118 LYS A CA 1
ATOM 939 C C . LYS A 1 118 ? 14.546 -6.058 -10.248 1.00 94.56 118 LYS A C 1
ATOM 941 O O . LYS A 1 118 ? 13.741 -6.924 -9.934 1.00 94.56 118 LYS A O 1
ATOM 946 N N . VAL A 1 119 ? 14.369 -5.253 -11.291 1.00 95.31 119 VAL A N 1
ATOM 947 C CA . VAL A 1 119 ? 13.260 -5.414 -12.234 1.00 95.31 119 VAL A CA 1
ATOM 948 C C . VAL A 1 119 ? 13.454 -6.706 -13.018 1.00 95.31 119 VAL A C 1
ATOM 950 O O . VAL A 1 119 ? 14.426 -6.833 -13.764 1.00 95.31 119 VAL A O 1
ATOM 953 N N . ILE A 1 120 ? 12.506 -7.627 -12.871 1.00 95.44 120 ILE A N 1
ATOM 954 C CA . ILE A 1 120 ? 12.506 -8.914 -13.576 1.00 95.44 120 ILE A CA 1
ATOM 955 C C . ILE A 1 120 ? 11.488 -8.960 -14.715 1.00 95.44 120 ILE A C 1
ATOM 957 O O . ILE A 1 120 ? 11.636 -9.761 -15.632 1.00 95.44 120 ILE A O 1
ATOM 961 N N . ASP A 1 121 ? 10.459 -8.113 -14.655 1.00 94.19 121 ASP A N 1
ATOM 962 C CA . ASP A 1 121 ? 9.364 -8.132 -15.617 1.00 94.19 121 ASP A CA 1
ATOM 963 C C . ASP A 1 121 ? 8.615 -6.791 -15.660 1.00 94.19 121 ASP A C 1
ATOM 965 O O . ASP A 1 121 ? 8.566 -6.043 -14.674 1.00 94.19 121 ASP A O 1
ATOM 969 N N . VAL A 1 122 ? 8.052 -6.484 -16.828 1.00 92.44 122 VAL A N 1
ATOM 970 C CA . VAL A 1 122 ? 7.304 -5.257 -17.101 1.00 92.44 122 VAL A CA 1
ATOM 971 C C . VAL A 1 122 ? 6.130 -5.577 -18.021 1.00 92.44 122 VAL A C 1
ATOM 973 O O . VAL A 1 122 ? 6.308 -5.902 -19.194 1.00 92.44 122 VAL A O 1
ATOM 976 N N . GLU A 1 123 ? 4.917 -5.372 -17.521 1.00 89.25 123 GLU A N 1
ATOM 977 C CA . GLU A 1 123 ? 3.687 -5.644 -18.258 1.00 89.25 123 GLU A CA 1
ATOM 978 C C . GLU A 1 123 ? 2.831 -4.388 -18.404 1.00 89.25 123 GLU A C 1
ATOM 980 O O . GLU A 1 123 ? 2.717 -3.568 -17.493 1.00 89.25 123 GLU A O 1
ATOM 985 N N . THR A 1 124 ? 2.158 -4.250 -19.545 1.00 85.94 124 THR A N 1
ATOM 986 C CA . THR A 1 124 ? 1.082 -3.266 -19.712 1.00 85.94 124 THR A CA 1
ATOM 987 C C . THR A 1 124 ? -0.246 -3.998 -19.807 1.00 85.94 124 THR A C 1
ATOM 989 O O . THR A 1 124 ? -0.460 -4.785 -20.727 1.00 85.94 124 THR A O 1
ATOM 992 N N . ARG A 1 125 ? -1.167 -3.702 -18.891 1.00 81.25 125 ARG A N 1
ATOM 993 C CA . ARG A 1 125 ? -2.524 -4.270 -18.891 1.00 81.25 125 ARG A CA 1
ATOM 994 C C . ARG A 1 125 ? -3.554 -3.237 -18.446 1.00 81.25 125 ARG A C 1
ATOM 996 O O . ARG A 1 125 ? -3.200 -2.102 -18.118 1.00 81.25 125 ARG A O 1
ATOM 1003 N N . GLY A 1 126 ? -4.834 -3.608 -18.488 1.00 75.06 126 GLY A N 1
ATOM 1004 C CA . GLY A 1 126 ? -5.925 -2.757 -18.005 1.00 75.06 126 GLY A CA 1
ATOM 1005 C C . GLY A 1 126 ? -5.684 -2.300 -16.564 1.00 75.06 126 GLY A C 1
ATOM 1006 O O . GLY A 1 126 ? -5.064 -3.027 -15.792 1.00 75.06 126 GLY A O 1
ATOM 1007 N N . LEU A 1 127 ? -6.128 -1.092 -16.204 1.00 68.50 127 LEU A N 1
ATOM 1008 C CA . LEU A 1 127 ? -6.016 -0.630 -14.820 1.00 68.50 127 LEU A CA 1
ATOM 1009 C C . LEU A 1 127 ? -6.962 -1.479 -13.964 1.00 68.50 127 LEU A C 1
ATOM 1011 O O . LEU A 1 127 ? -8.182 -1.379 -14.084 1.00 68.50 127 LEU A O 1
ATOM 1015 N N . LEU A 1 128 ? -6.391 -2.352 -13.145 1.00 60.19 128 LEU A N 1
ATOM 1016 C CA . LEU A 1 128 ? -7.163 -3.256 -12.303 1.00 60.19 128 LEU A CA 1
ATOM 1017 C C . LEU A 1 128 ? -7.592 -2.549 -11.012 1.00 60.19 128 LEU A C 1
ATOM 1019 O O . LEU A 1 128 ? -6.755 -2.015 -10.283 1.00 60.19 128 LEU A O 1
ATOM 1023 N N . GLU A 1 129 ? -8.882 -2.619 -10.673 1.00 53.28 129 GLU A N 1
ATOM 1024 C CA . GLU A 1 129 ? -9.345 -2.431 -9.294 1.00 53.28 129 GLU A CA 1
ATOM 1025 C C . GLU A 1 129 ? -9.093 -3.725 -8.499 1.00 53.28 129 GLU A C 1
ATOM 1027 O O . GLU A 1 129 ? -10.001 -4.516 -8.252 1.00 53.28 129 GLU A O 1
ATOM 1032 N N . GLY A 1 130 ? -7.834 -3.980 -8.139 1.00 52.16 130 GLY A N 1
ATOM 1033 C CA . GLY A 1 130 ? -7.434 -5.162 -7.369 1.00 52.16 130 GLY A CA 1
ATOM 1034 C C . GLY A 1 130 ? -6.179 -5.843 -7.908 1.00 52.16 130 GLY A C 1
ATOM 1035 O O . GLY A 1 130 ? -5.695 -5.538 -8.995 1.00 52.16 130 GLY A O 1
ATOM 1036 N N . SER A 1 131 ? -5.615 -6.756 -7.119 1.00 48.06 131 SER A N 1
ATOM 1037 C CA . SER A 1 131 ? -4.412 -7.498 -7.494 1.00 48.06 131 SER A CA 1
ATOM 1038 C C . SER A 1 131 ? -4.778 -8.700 -8.379 1.00 48.06 131 SER A C 1
ATOM 1040 O O . SER A 1 131 ? -5.622 -9.506 -7.992 1.00 48.06 131 SER A O 1
ATOM 1042 N N . GLU A 1 132 ? -4.089 -8.910 -9.508 1.00 53.84 132 GLU A N 1
ATOM 1043 C CA . GLU A 1 132 ? -4.161 -10.137 -10.342 1.00 53.84 132 GLU A CA 1
ATOM 1044 C C . GLU A 1 132 ? -2.951 -11.077 -10.166 1.00 53.84 132 GLU A C 1
ATOM 1046 O O . GLU A 1 132 ? -1.933 -10.686 -9.586 1.00 53.84 132 GLU A O 1
ATOM 1051 N N . GLU A 1 133 ? -3.138 -12.339 -10.580 1.00 50.47 133 GLU A N 1
ATOM 1052 C CA . GLU A 1 133 ? -2.304 -13.533 -10.347 1.00 50.47 133 GLU A CA 1
ATOM 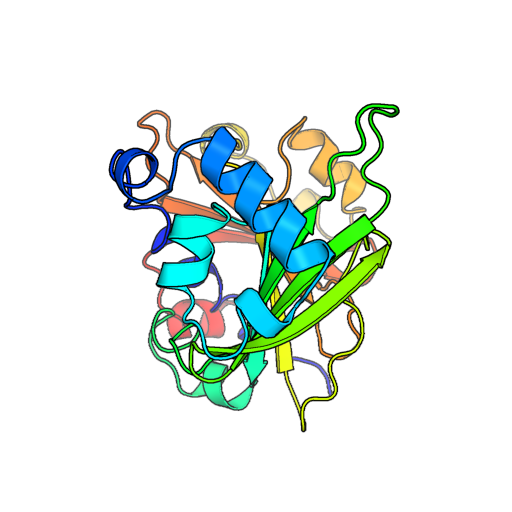1053 C C . GLU A 1 133 ? -0.811 -13.343 -10.634 1.00 50.47 133 GLU A C 1
ATOM 1055 O O . GLU A 1 133 ? -0.398 -13.189 -11.772 1.00 50.47 133 GLU A O 1
ATOM 1060 N N . VAL A 1 134 ? -0.002 -13.412 -9.573 1.00 49.47 134 VAL A N 1
ATOM 1061 C CA . VAL A 1 134 ? 1.422 -13.740 -9.648 1.00 49.47 134 VAL A CA 1
ATOM 1062 C C . VAL A 1 134 ? 1.542 -15.130 -9.039 1.00 49.47 134 VAL A C 1
ATOM 1064 O O . VAL A 1 134 ? 1.054 -15.362 -7.929 1.00 49.47 134 VAL A O 1
ATOM 1067 N N . SER A 1 135 ? 2.102 -16.067 -9.799 1.00 45.62 135 SER A N 1
ATOM 1068 C CA . SER A 1 135 ? 2.356 -17.437 -9.358 1.00 45.62 135 SER A CA 1
ATOM 1069 C C . SER A 1 135 ? 3.528 -17.438 -8.380 1.00 45.62 135 SER A C 1
ATOM 1071 O O . SER A 1 135 ? 4.679 -17.474 -8.804 1.00 45.62 135 SER A O 1
ATOM 1073 N N . THR A 1 136 ? 3.239 -17.405 -7.081 1.00 49.78 136 THR A N 1
ATOM 1074 C CA . THR A 1 136 ? 4.240 -17.583 -6.023 1.00 49.78 136 THR A CA 1
ATOM 1075 C C . THR A 1 136 ? 3.853 -18.761 -5.118 1.00 49.78 136 THR A C 1
ATOM 1077 O O . THR A 1 136 ? 2.671 -18.976 -4.833 1.00 49.78 136 THR A O 1
ATOM 1080 N N . ASP A 1 137 ? 4.847 -19.538 -4.682 1.00 48.16 137 ASP A N 1
ATOM 1081 C CA . ASP A 1 137 ? 4.697 -20.799 -3.934 1.00 48.16 137 ASP A CA 1
ATOM 1082 C C . ASP A 1 137 ? 4.217 -20.608 -2.478 1.00 48.16 137 ASP A C 1
ATOM 1084 O O . ASP A 1 137 ? 4.853 -19.942 -1.676 1.00 48.16 137 ASP A O 1
ATOM 1088 N N . ASP A 1 138 ? 3.088 -21.224 -2.127 1.00 52.38 138 ASP A N 1
ATOM 1089 C CA . ASP A 1 138 ? 2.539 -21.438 -0.779 1.00 52.38 138 ASP A CA 1
ATOM 1090 C C . ASP A 1 138 ? 2.618 -20.313 0.290 1.00 52.38 138 ASP A C 1
ATOM 1092 O O . ASP A 1 138 ? 3.550 -20.161 1.074 1.00 52.38 138 ASP A O 1
ATOM 1096 N N . SER A 1 139 ? 1.450 -19.681 0.488 1.00 59.06 139 SER A N 1
ATOM 1097 C CA . SER A 1 139 ? 1.046 -18.826 1.623 1.00 59.06 139 SER A CA 1
ATOM 1098 C C . SER A 1 139 ? 1.626 -17.405 1.657 1.00 59.06 139 SER A C 1
ATOM 1100 O O . SER A 1 139 ? 2.427 -17.055 2.515 1.00 59.06 139 SER A O 1
ATOM 1102 N N . TYR A 1 140 ? 1.091 -16.533 0.798 1.00 70.50 140 TYR A N 1
ATOM 1103 C CA . TYR A 1 140 ? 1.355 -15.091 0.840 1.00 70.50 140 TYR A CA 1
ATOM 1104 C C . TYR A 1 140 ? 0.144 -14.276 1.303 1.00 70.50 140 TYR A C 1
ATOM 1106 O O . TYR A 1 140 ? -1.015 -14.676 1.136 1.00 70.50 140 TYR A O 1
ATOM 1114 N N . ILE A 1 141 ? 0.434 -13.097 1.846 1.00 76.69 141 ILE A N 1
ATOM 1115 C CA . ILE A 1 141 ? -0.472 -11.945 1.886 1.00 76.69 141 ILE A CA 1
ATOM 1116 C C . ILE A 1 141 ? 0.006 -10.905 0.877 1.00 76.69 141 ILE A C 1
ATOM 1118 O O . ILE A 1 141 ? 1.203 -10.789 0.610 1.00 76.69 141 ILE A O 1
ATOM 1122 N N . ILE A 1 142 ? -0.936 -10.136 0.339 1.00 80.56 142 ILE A N 1
ATOM 1123 C CA . ILE A 1 142 ? -0.640 -9.047 -0.592 1.00 80.56 142 ILE A CA 1
ATOM 1124 C C . ILE A 1 142 ? -0.997 -7.737 0.090 1.00 80.56 142 ILE A C 1
ATOM 1126 O O . ILE A 1 142 ? -2.117 -7.587 0.581 1.00 80.56 142 ILE A O 1
ATOM 1130 N N . ILE A 1 143 ? -0.068 -6.788 0.097 1.00 81.38 143 ILE A N 1
ATOM 1131 C CA . ILE A 1 143 ? -0.282 -5.448 0.646 1.00 81.38 143 ILE A CA 1
ATOM 1132 C C . ILE A 1 143 ? -0.219 -4.447 -0.494 1.00 81.38 143 ILE A C 1
ATOM 1134 O O . ILE A 1 143 ? 0.841 -4.250 -1.076 1.00 81.38 143 ILE A O 1
ATOM 1138 N N . GLU A 1 144 ? -1.338 -3.795 -0.788 1.00 85.44 144 GLU A N 1
ATOM 1139 C CA . GLU A 1 144 ? -1.364 -2.608 -1.640 1.00 85.44 144 GLU A CA 1
ATOM 1140 C C . GLU A 1 144 ? -1.101 -1.386 -0.761 1.00 85.44 144 GLU A C 1
ATOM 1142 O O . GLU A 1 144 ? -1.885 -1.099 0.143 1.00 85.44 144 GLU A O 1
ATOM 1147 N N . LYS A 1 145 ? -0.028 -0.647 -1.042 1.00 83.00 145 LYS A N 1
ATOM 1148 C CA . LYS A 1 145 ? 0.225 0.691 -0.501 1.00 83.00 145 LYS A CA 1
ATOM 1149 C C . LYS A 1 145 ? -0.024 1.713 -1.602 1.00 83.00 145 LYS A C 1
ATOM 1151 O O . LYS A 1 145 ? 0.573 1.614 -2.675 1.00 83.00 145 LYS A O 1
ATOM 1156 N N . ARG A 1 146 ? -0.863 2.711 -1.336 1.00 82.19 146 ARG A N 1
ATOM 1157 C CA . ARG A 1 146 ? -1.061 3.849 -2.239 1.00 82.19 146 ARG A CA 1
ATOM 1158 C C . ARG A 1 146 ? -0.049 4.953 -1.961 1.00 82.19 146 ARG A C 1
ATOM 1160 O O . ARG A 1 146 ? 0.459 5.088 -0.850 1.00 82.19 146 ARG A O 1
ATOM 1167 N N . ARG A 1 147 ? 0.244 5.732 -3.000 1.00 75.38 147 ARG A N 1
ATOM 1168 C CA . ARG A 1 147 ? 1.102 6.917 -2.916 1.00 75.38 147 ARG A CA 1
ATOM 1169 C C . ARG A 1 147 ? 0.426 8.100 -2.236 1.00 75.38 147 ARG A C 1
ATOM 1171 O O . ARG A 1 147 ? 1.135 8.940 -1.695 1.00 75.38 147 ARG A O 1
ATOM 1178 N N . GLU A 1 148 ? -0.898 8.210 -2.353 1.00 70.31 148 GLU A N 1
ATOM 1179 C CA . GLU A 1 148 ? -1.627 9.383 -1.867 1.00 70.31 148 GLU A CA 1
ATOM 1180 C C . GLU A 1 148 ? -1.260 9.698 -0.417 1.00 70.31 148 GLU A C 1
ATOM 1182 O O . GLU A 1 148 ? -1.101 8.797 0.404 1.00 70.31 148 GLU A O 1
ATOM 1187 N N . GLU A 1 149 ? -1.085 10.986 -0.123 1.00 69.56 149 GLU A N 1
ATOM 1188 C CA . GLU A 1 149 ? -0.825 11.417 1.243 1.00 69.56 149 GLU A CA 1
ATOM 1189 C C . GLU A 1 149 ? -2.005 11.055 2.142 1.00 69.56 149 GLU A C 1
ATOM 1191 O O . GLU A 1 149 ? -3.163 11.161 1.733 1.00 69.56 149 GLU A O 1
ATOM 1196 N N . ALA A 1 150 ? -1.698 10.713 3.392 1.00 75.56 150 ALA A N 1
ATOM 1197 C CA . ALA A 1 150 ? -2.699 10.524 4.426 1.00 75.56 150 ALA A CA 1
ATOM 1198 C C . ALA A 1 150 ? -3.535 11.802 4.584 1.00 75.56 150 ALA A C 1
ATOM 1200 O O . ALA A 1 150 ? -3.010 12.865 4.939 1.00 75.56 150 ALA A O 1
ATOM 1201 N N . LYS A 1 151 ? -4.838 11.698 4.323 1.00 82.06 151 LYS A N 1
ATOM 1202 C CA . LYS A 1 151 ? -5.779 12.826 4.416 1.00 82.06 151 LYS A CA 1
ATOM 1203 C C . LYS A 1 151 ? -6.637 12.779 5.680 1.00 82.06 151 LYS A C 1
ATOM 1205 O O . LYS A 1 151 ? -7.031 13.835 6.169 1.00 82.06 151 LYS A O 1
ATOM 1210 N N . LEU A 1 152 ? -6.879 11.588 6.233 1.00 89.19 152 LEU A N 1
ATOM 1211 C CA . LEU A 1 152 ? -7.761 11.412 7.384 1.00 89.19 152 LEU A CA 1
ATOM 1212 C C . LEU A 1 152 ? -7.097 11.956 8.653 1.00 89.19 152 LEU A C 1
ATOM 1214 O O . LEU A 1 152 ? -6.015 11.500 9.035 1.00 89.19 152 LEU A O 1
ATOM 1218 N N . LEU A 1 153 ? -7.737 12.919 9.320 1.00 89.88 153 LEU A N 1
ATOM 1219 C CA . LEU A 1 153 ? -7.193 13.486 10.549 1.00 89.88 153 LEU A CA 1
ATOM 1220 C C . LEU A 1 153 ? -7.556 12.614 11.754 1.00 89.88 153 LEU A C 1
ATOM 1222 O O . LEU A 1 153 ? -8.684 12.135 11.873 1.00 89.88 153 LEU A O 1
ATOM 1226 N N . SER A 1 154 ? -6.623 12.458 12.698 1.00 89.06 154 SER A N 1
ATOM 1227 C CA . SER A 1 154 ? -6.850 11.688 13.934 1.00 89.06 154 SER A CA 1
ATOM 1228 C C . SER A 1 154 ? -8.097 12.152 14.697 1.00 89.06 154 SER A C 1
ATOM 1230 O O . SER A 1 154 ? -8.838 11.325 15.224 1.00 89.06 154 SER A O 1
ATOM 1232 N N . LYS A 1 155 ? -8.351 13.466 14.719 1.00 89.81 155 LYS A N 1
ATOM 1233 C CA . LYS A 1 155 ? -9.498 14.079 15.406 1.00 89.81 155 LYS A CA 1
ATOM 1234 C C . LYS A 1 155 ? -10.851 13.748 14.771 1.00 89.81 155 LYS A C 1
ATOM 1236 O O . LYS A 1 155 ? -11.854 13.743 15.473 1.00 89.81 155 LYS A O 1
ATOM 1241 N N . ASP A 1 156 ? -10.886 13.444 13.471 1.00 90.00 156 ASP A N 1
ATOM 1242 C CA . ASP A 1 156 ? -12.138 13.194 12.738 1.00 90.00 156 ASP A CA 1
ATOM 1243 C C . ASP A 1 156 ? -12.771 11.856 13.141 1.00 90.00 156 ASP A C 1
ATOM 1245 O O . ASP A 1 156 ? -13.973 11.645 12.988 1.00 90.00 156 ASP A O 1
ATOM 1249 N N . ILE A 1 157 ? -11.960 10.949 13.687 1.00 90.19 157 ILE A N 1
ATOM 1250 C CA . ILE A 1 157 ? -12.406 9.645 14.181 1.00 90.19 157 ILE A CA 1
ATOM 1251 C C . ILE A 1 157 ? -12.362 9.541 15.710 1.00 90.19 157 ILE A C 1
ATOM 1253 O O . ILE A 1 157 ? -12.727 8.506 16.277 1.00 90.19 157 ILE A O 1
ATOM 1257 N N . GLU A 1 158 ? -11.887 10.587 16.388 1.00 86.56 158 GLU A N 1
ATOM 1258 C CA . GLU A 1 158 ? -11.789 10.619 17.839 1.00 86.56 158 GLU A CA 1
ATOM 1259 C C . GLU A 1 158 ? -13.196 10.624 18.456 1.00 86.56 158 GLU A C 1
ATOM 1261 O O . GLU A 1 158 ? -14.079 11.381 18.062 1.00 86.56 158 GLU A O 1
ATOM 1266 N N . GLY A 1 159 ? -13.437 9.726 19.413 1.00 85.19 159 GLY A N 1
ATOM 1267 C CA . GLY A 1 159 ? -14.742 9.595 20.071 1.00 85.19 159 GLY A CA 1
ATOM 1268 C C . GLY A 1 159 ? -15.782 8.752 19.320 1.00 85.19 159 GLY A C 1
ATOM 1269 O O . GLY A 1 159 ? -16.871 8.535 19.857 1.00 85.19 159 GLY A O 1
ATOM 1270 N N . LEU A 1 160 ? -15.469 8.214 18.135 1.00 90.69 160 LEU A N 1
ATOM 1271 C CA . LEU A 1 160 ? -16.335 7.227 17.485 1.00 90.69 160 LEU A CA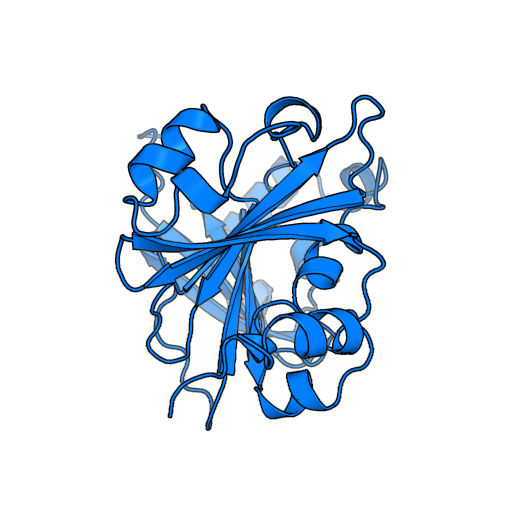 1
ATOM 1272 C C . LEU A 1 160 ? -16.394 5.929 18.303 1.00 90.69 160 LEU A C 1
ATOM 1274 O O . LEU A 1 160 ? -15.378 5.307 18.612 1.00 90.69 160 LEU A O 1
ATOM 1278 N N . ASP A 1 161 ? -17.609 5.469 18.605 1.00 91.94 161 ASP A N 1
ATOM 1279 C CA . ASP A 1 161 ? -17.820 4.147 19.195 1.00 91.94 161 ASP A CA 1
ATOM 1280 C C . ASP A 1 161 ? -17.797 3.074 18.102 1.00 91.94 161 ASP A C 1
ATOM 1282 O O . ASP A 1 161 ? -18.822 2.747 17.495 1.00 91.94 161 ASP A O 1
ATOM 1286 N N . PHE A 1 162 ? -16.611 2.515 17.853 1.00 90.50 162 PHE A N 1
ATOM 1287 C CA . PHE A 1 162 ? -16.405 1.518 16.805 1.00 90.50 162 PHE A CA 1
ATOM 1288 C C . PHE A 1 162 ? -17.281 0.270 16.940 1.00 90.50 162 PHE A C 1
ATOM 1290 O O . PHE A 1 162 ? -17.592 -0.365 15.932 1.00 90.50 162 PHE A O 1
ATOM 1297 N N . LYS A 1 163 ? -17.740 -0.071 18.152 1.00 90.38 163 LYS A N 1
ATOM 1298 C CA . LYS A 1 163 ? -18.587 -1.254 18.365 1.00 90.38 163 LYS A CA 1
ATOM 1299 C C . LYS A 1 163 ? -19.921 -1.151 17.629 1.00 90.38 163 LYS A C 1
ATOM 1301 O O . LYS A 1 163 ? -20.441 -2.174 17.193 1.00 90.38 163 LYS A O 1
ATOM 1306 N N . LYS A 1 164 ? -20.444 0.065 17.433 1.00 94.00 164 LYS A N 1
ATOM 1307 C CA . LYS A 1 164 ? -21.707 0.309 16.711 1.00 94.00 164 LYS A CA 1
ATOM 1308 C C . LYS A 1 164 ? -21.639 -0.044 15.228 1.00 94.00 164 LYS A C 1
ATOM 1310 O O . LYS A 1 164 ? -22.679 -0.232 14.608 1.00 94.00 164 LYS A O 1
ATOM 1315 N N . TYR A 1 165 ? -20.434 -0.145 14.676 1.00 93.81 165 TYR A N 1
ATOM 1316 C CA . TYR A 1 165 ? -20.216 -0.426 13.261 1.00 93.81 165 TYR A CA 1
ATOM 1317 C C . TYR A 1 165 ? -19.850 -1.891 12.998 1.00 93.81 165 TYR A C 1
ATOM 1319 O O . TYR A 1 165 ? -19.620 -2.276 11.856 1.00 93.81 165 TYR A O 1
ATOM 1327 N N . MET A 1 166 ? -19.806 -2.739 14.030 1.00 92.69 166 MET A N 1
ATOM 1328 C CA . MET A 1 166 ? -19.569 -4.171 13.846 1.00 92.69 166 MET A CA 1
ATOM 1329 C C . MET A 1 166 ? -20.734 -4.802 13.077 1.00 92.69 166 MET A C 1
ATOM 1331 O O . MET A 1 166 ? -21.896 -4.619 13.426 1.00 92.69 166 MET A O 1
ATOM 1335 N N . GLY A 1 167 ? -20.426 -5.539 12.012 1.00 90.56 167 GLY A N 1
ATOM 1336 C CA . GLY A 1 167 ? -21.404 -6.136 11.102 1.00 90.56 167 GLY A CA 1
ATOM 1337 C C . GLY A 1 167 ? -22.005 -5.171 10.074 1.00 90.56 167 GLY A C 1
ATOM 1338 O O . GLY A 1 167 ? -22.680 -5.635 9.156 1.00 90.56 167 GLY A O 1
ATOM 1339 N N . VAL A 1 168 ? -21.743 -3.863 10.182 1.00 95.25 168 VAL A N 1
ATOM 1340 C CA . VAL A 1 168 ? -22.218 -2.848 9.228 1.00 95.25 168 VAL A CA 1
ATOM 1341 C C . VAL A 1 168 ? -21.471 -2.980 7.902 1.00 95.25 168 VAL A C 1
ATOM 1343 O O . VAL A 1 168 ? -20.323 -3.429 7.865 1.00 95.25 168 VAL A O 1
ATOM 1346 N N . ASN A 1 169 ? -22.124 -2.611 6.800 1.00 94.69 169 ASN A N 1
ATOM 1347 C CA . ASN A 1 169 ? -21.484 -2.581 5.492 1.00 94.69 169 ASN A CA 1
ATOM 1348 C C . ASN A 1 169 ? -20.338 -1.560 5.492 1.00 94.69 169 ASN A C 1
ATOM 1350 O O . ASN A 1 169 ? -20.505 -0.422 5.923 1.00 94.69 169 ASN A O 1
ATOM 1354 N N . ILE A 1 170 ? -19.178 -1.961 4.979 1.00 91.00 170 ILE A N 1
ATOM 1355 C CA . ILE A 1 170 ? -17.980 -1.125 4.942 1.00 91.00 170 ILE A CA 1
ATOM 1356 C C . ILE A 1 170 ? -18.226 0.213 4.243 1.00 91.00 170 ILE A C 1
ATOM 1358 O O . ILE A 1 170 ? -17.775 1.232 4.747 1.00 91.00 170 ILE A O 1
ATOM 1362 N N . LYS A 1 171 ? -19.020 0.233 3.164 1.00 90.62 171 LYS A N 1
ATOM 1363 C CA . LYS A 1 171 ? -19.315 1.464 2.417 1.00 90.62 171 LYS A CA 1
ATOM 1364 C C . LYS A 1 171 ? -20.058 2.500 3.257 1.00 90.62 171 LYS A C 1
ATOM 1366 O O . LYS A 1 171 ? -19.828 3.695 3.097 1.00 90.62 171 LYS A O 1
ATOM 1371 N N . ASP A 1 172 ? -20.921 2.046 4.163 1.00 91.50 172 ASP A N 1
ATOM 1372 C CA . ASP A 1 172 ? -21.673 2.942 5.041 1.00 91.50 172 ASP A CA 1
ATOM 1373 C C . ASP A 1 172 ? -20.730 3.588 6.063 1.00 91.50 172 ASP A C 1
ATOM 1375 O O . ASP A 1 172 ? -20.836 4.779 6.340 1.00 91.50 172 ASP A O 1
ATOM 1379 N N . PHE A 1 173 ? -19.754 2.832 6.572 1.00 91.69 173 PHE A N 1
ATOM 1380 C CA . PHE A 1 173 ? -18.721 3.383 7.448 1.00 91.69 173 PHE A CA 1
ATOM 1381 C C . PHE A 1 173 ? -17.753 4.306 6.699 1.00 91.69 173 PHE A C 1
ATOM 1383 O O . PHE A 1 173 ? -17.451 5.386 7.192 1.00 91.69 173 PHE A O 1
ATOM 1390 N N . GLU A 1 174 ? -17.301 3.926 5.500 1.00 89.00 174 GLU A N 1
ATOM 1391 C CA . GLU A 1 174 ? -16.419 4.753 4.664 1.00 89.00 174 GLU A CA 1
ATOM 1392 C C . GLU A 1 174 ? -17.057 6.105 4.327 1.00 89.00 174 GLU A C 1
ATOM 1394 O O . GLU A 1 174 ? -16.355 7.110 4.286 1.00 89.00 174 GLU A O 1
ATOM 1399 N N . SER A 1 175 ? -18.386 6.170 4.186 1.00 87.69 175 SER A N 1
ATOM 1400 C CA . SER A 1 175 ? -19.094 7.440 3.975 1.00 87.69 175 SER A CA 1
ATOM 1401 C C . SER A 1 175 ? -18.915 8.443 5.125 1.00 87.69 175 SER A C 1
ATOM 1403 O O . SER A 1 175 ? -18.937 9.650 4.893 1.00 87.69 175 SER A O 1
ATOM 1405 N N . LEU A 1 176 ? -18.668 7.963 6.352 1.00 87.62 176 LEU A N 1
ATOM 1406 C CA . LEU A 1 176 ? -18.355 8.808 7.510 1.00 87.62 176 LEU A CA 1
ATOM 1407 C C . LEU A 1 176 ? -16.943 9.388 7.433 1.00 87.62 176 LEU A C 1
ATOM 1409 O O . LEU A 1 176 ? -16.669 10.416 8.045 1.00 87.62 176 LEU A O 1
ATOM 1413 N N . LEU A 1 177 ? -16.055 8.726 6.692 1.00 88.31 177 LEU A N 1
ATOM 1414 C CA . LEU A 1 177 ? -14.688 9.179 6.475 1.00 88.31 177 LEU A CA 1
ATOM 1415 C C . LEU A 1 177 ? -14.617 10.236 5.359 1.00 88.31 177 LEU A C 1
ATOM 1417 O O . LEU A 1 177 ? -13.546 10.786 5.127 1.00 88.31 177 LEU A O 1
ATOM 1421 N N . GLY A 1 178 ? -15.727 10.561 4.686 1.00 83.88 178 GLY A N 1
ATOM 1422 C CA . GLY A 1 178 ? -15.776 11.559 3.615 1.00 83.88 178 GLY A CA 1
ATOM 1423 C C . GLY A 1 178 ? -14.963 11.150 2.383 1.00 83.88 178 GLY A C 1
ATOM 1424 O O . GLY A 1 178 ? -14.904 9.977 2.028 1.00 83.88 178 GLY A O 1
ATOM 1425 N N . ASP A 1 179 ? -14.300 12.118 1.746 1.00 81.00 179 ASP A N 1
ATOM 1426 C CA . ASP A 1 179 ? -13.481 11.896 0.539 1.00 81.00 179 ASP A CA 1
ATOM 1427 C C . ASP A 1 179 ? -12.106 11.261 0.837 1.00 81.00 179 ASP A C 1
ATOM 1429 O O . ASP A 1 179 ? -11.227 11.197 -0.030 1.00 81.00 179 ASP A O 1
ATOM 1433 N N . ASN A 1 180 ? -11.882 10.806 2.074 1.00 81.56 180 ASN A N 1
ATOM 1434 C CA . ASN A 1 180 ? -10.641 10.152 2.458 1.00 81.56 180 ASN A CA 1
ATOM 1435 C C . ASN A 1 180 ? -10.552 8.768 1.808 1.00 81.56 180 ASN A C 1
ATOM 1437 O O . ASN A 1 180 ? -11.286 7.838 2.142 1.00 81.56 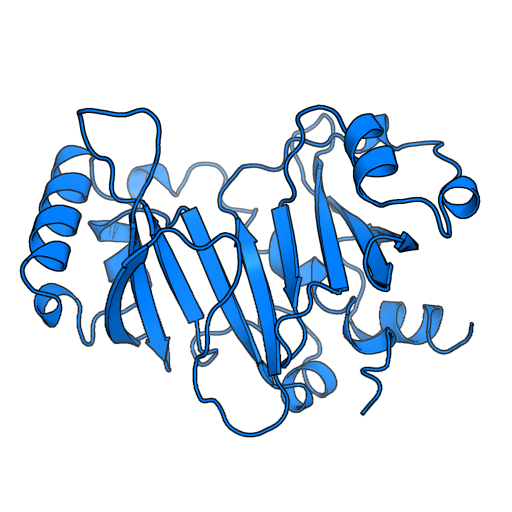180 ASN A O 1
ATOM 1441 N N . SER A 1 181 ? -9.607 8.617 0.885 1.00 81.25 181 SER A N 1
ATOM 1442 C CA . SER A 1 181 ? -9.237 7.321 0.330 1.00 81.25 181 SER A CA 1
ATOM 1443 C C . SER A 1 181 ? -8.432 6.504 1.335 1.00 81.25 181 SER A C 1
ATOM 1445 O O . SER A 1 181 ? -7.721 7.056 2.170 1.00 81.25 181 SER A O 1
ATOM 1447 N N . TYR A 1 182 ? -8.484 5.181 1.200 1.00 86.50 182 TYR A N 1
ATOM 1448 C CA . TYR A 1 182 ? -7.584 4.297 1.931 1.00 86.50 182 TYR A CA 1
ATOM 1449 C C . TYR A 1 182 ? -6.119 4.551 1.552 1.00 86.50 182 TYR A C 1
ATOM 1451 O O . TYR A 1 182 ? -5.806 4.836 0.393 1.00 86.50 182 TYR A O 1
ATOM 1459 N N . ASP A 1 183 ? -5.224 4.358 2.514 1.00 84.81 183 ASP A N 1
ATOM 1460 C CA . ASP A 1 183 ? -3.774 4.409 2.304 1.00 84.81 183 ASP A CA 1
ATOM 1461 C C . ASP A 1 183 ? -3.216 3.025 1.958 1.00 84.81 183 ASP A C 1
ATOM 1463 O O . ASP A 1 183 ? -2.220 2.894 1.241 1.00 84.81 183 ASP A O 1
ATOM 1467 N N . PHE A 1 184 ? -3.871 1.972 2.456 1.00 82.44 184 PHE A N 1
ATOM 1468 C CA . PHE A 1 184 ? -3.485 0.600 2.166 1.00 82.44 184 PHE A CA 1
ATOM 1469 C C . PHE A 1 184 ? -4.635 -0.400 2.228 1.00 82.44 184 PHE A C 1
ATOM 1471 O O . PHE A 1 184 ? -5.640 -0.205 2.918 1.00 82.44 184 PHE A O 1
ATOM 1478 N N . LYS A 1 185 ? -4.431 -1.523 1.540 1.00 84.75 185 LYS A N 1
ATOM 1479 C CA . LYS A 1 185 ? -5.294 -2.703 1.586 1.00 84.75 185 LYS A CA 1
ATOM 1480 C C . LYS A 1 185 ? -4.478 -3.966 1.746 1.00 84.75 185 LYS A C 1
ATOM 1482 O O . LYS A 1 185 ? -3.345 -4.050 1.275 1.00 84.75 185 LYS A O 1
ATOM 1487 N N . ILE A 1 186 ? -5.084 -4.961 2.388 1.00 80.81 186 ILE A N 1
ATOM 1488 C CA . ILE A 1 186 ? -4.491 -6.288 2.525 1.00 80.81 186 ILE A CA 1
ATOM 1489 C C . ILE A 1 186 ? -5.443 -7.329 1.957 1.00 80.81 186 ILE A C 1
ATOM 1491 O O . ILE A 1 186 ? -6.624 -7.409 2.327 1.00 80.81 186 ILE A O 1
ATOM 1495 N N . PHE A 1 187 ? -4.884 -8.158 1.090 1.00 79.31 187 PHE A N 1
ATOM 1496 C CA . PHE A 1 187 ? -5.560 -9.261 0.442 1.00 79.31 187 PHE A CA 1
ATOM 1497 C C . PHE A 1 187 ? -4.957 -10.573 0.934 1.00 79.31 187 PHE A C 1
ATOM 1499 O O . PHE A 1 187 ? -3.751 -10.677 1.172 1.00 79.31 187 PHE A O 1
ATOM 1506 N N . ASP A 1 188 ? -5.805 -11.586 1.098 1.00 74.12 188 ASP A N 1
ATOM 1507 C CA . ASP A 1 188 ? -5.300 -12.949 1.235 1.00 74.12 188 ASP A CA 1
ATOM 1508 C C . ASP A 1 188 ? -4.835 -13.514 -0.113 1.00 74.12 188 ASP A C 1
ATOM 1510 O O . ASP A 1 188 ? -4.994 -12.897 -1.166 1.00 74.12 188 ASP A O 1
ATOM 1514 N N . LYS A 1 189 ? -4.301 -14.738 -0.087 1.00 71.81 189 LYS A N 1
ATOM 1515 C CA . LYS A 1 189 ? -3.893 -15.462 -1.295 1.00 71.81 189 LYS A CA 1
ATOM 1516 C C . LYS A 1 189 ? -5.006 -15.647 -2.331 1.00 71.81 189 LYS A C 1
ATOM 1518 O O . LYS A 1 189 ? -4.719 -15.766 -3.512 1.00 71.81 189 LYS A O 1
ATOM 1523 N N . SER A 1 190 ? -6.268 -15.695 -1.894 1.00 70.50 190 SER A N 1
ATOM 1524 C CA . SER A 1 190 ? -7.427 -15.769 -2.793 1.00 70.50 190 SER A CA 1
ATOM 1525 C C . SER A 1 190 ? -7.843 -14.396 -3.313 1.00 70.50 190 SER A C 1
ATOM 1527 O O . SER A 1 190 ? -8.916 -14.259 -3.894 1.00 70.50 190 SER A O 1
ATOM 1529 N N . ARG A 1 191 ? -7.001 -13.377 -3.088 1.00 72.25 191 ARG A N 1
ATOM 1530 C CA . ARG A 1 191 ? -7.192 -11.986 -3.510 1.00 72.25 191 ARG A CA 1
ATOM 1531 C C . ARG A 1 191 ? -8.433 -11.363 -2.901 1.00 72.25 191 ARG A C 1
ATOM 1533 O O . ARG A 1 191 ? -8.925 -10.330 -3.349 1.00 72.25 191 ARG A O 1
ATOM 1540 N N . LYS A 1 192 ? -8.932 -11.966 -1.824 1.00 76.12 192 LYS A N 1
ATOM 1541 C CA . LYS A 1 192 ? -10.029 -11.403 -1.072 1.00 76.12 192 LYS A CA 1
ATOM 1542 C C . LYS A 1 192 ? -9.462 -10.295 -0.206 1.00 76.12 192 LYS A C 1
ATOM 1544 O O . LYS A 1 192 ? -8.653 -10.529 0.691 1.00 76.12 192 LYS A O 1
ATOM 1549 N N . GLU A 1 193 ? -9.904 -9.080 -0.493 1.00 78.06 193 GLU A N 1
ATOM 1550 C CA . GLU A 1 193 ? -9.656 -7.921 0.351 1.00 78.06 193 GLU A CA 1
ATOM 1551 C C . GLU A 1 193 ? -10.267 -8.189 1.728 1.00 78.06 193 GLU A C 1
ATOM 1553 O O . GLU A 1 193 ? -11.489 -8.334 1.863 1.00 78.06 193 GLU A O 1
ATOM 1558 N N . ASN A 1 194 ? -9.414 -8.263 2.743 1.00 78.69 194 ASN A N 1
ATOM 1559 C CA . ASN A 1 194 ? -9.813 -8.583 4.110 1.00 78.69 194 ASN A CA 1
ATOM 1560 C C . ASN A 1 194 ? -9.580 -7.413 5.063 1.00 78.69 194 ASN A C 1
ATOM 1562 O O . ASN A 1 194 ? -10.222 -7.363 6.113 1.00 78.69 194 ASN A O 1
ATOM 1566 N N . VAL A 1 195 ? -8.693 -6.480 4.706 1.00 83.12 195 VAL A N 1
ATOM 1567 C CA . VAL A 1 195 ? -8.392 -5.296 5.511 1.00 83.12 195 VAL A CA 1
ATOM 1568 C C . VAL A 1 195 ? -8.234 -4.061 4.638 1.00 83.12 195 VAL A C 1
ATOM 1570 O O . VAL A 1 195 ? -7.646 -4.120 3.558 1.00 83.12 195 VAL A O 1
ATOM 1573 N N . ILE A 1 196 ? -8.738 -2.949 5.159 1.00 86.38 196 ILE A N 1
ATOM 1574 C CA . ILE A 1 196 ? -8.551 -1.593 4.654 1.00 86.38 196 ILE A CA 1
ATOM 1575 C C . ILE A 1 196 ? -7.938 -0.781 5.790 1.00 86.38 196 ILE A C 1
ATOM 1577 O O . ILE A 1 196 ? -8.318 -0.965 6.953 1.00 86.38 196 ILE A O 1
ATOM 1581 N N . GLY A 1 197 ? -7.003 0.109 5.480 1.00 84.62 197 GLY A N 1
ATOM 1582 C CA . GLY A 1 197 ? -6.479 1.012 6.486 1.00 84.62 197 GLY A CA 1
ATOM 1583 C C . GLY A 1 197 ? -6.196 2.419 5.989 1.00 84.62 197 GLY A C 1
ATOM 1584 O O . GLY A 1 197 ? -5.926 2.659 4.811 1.00 84.62 197 GLY A O 1
ATOM 1585 N N . TYR A 1 198 ? -6.278 3.331 6.951 1.00 87.44 198 TYR A N 1
ATOM 1586 C CA . TYR A 1 198 ? -6.145 4.769 6.784 1.00 87.44 198 TYR A CA 1
ATOM 1587 C C . TYR A 1 198 ? -5.094 5.265 7.765 1.00 87.44 198 TYR A C 1
ATOM 1589 O O . TYR A 1 198 ? -5.218 5.056 8.974 1.00 87.44 198 TYR A O 1
ATOM 1597 N N . LEU A 1 199 ? -4.053 5.901 7.255 1.00 85.06 199 LEU A N 1
ATOM 1598 C CA . LEU A 1 199 ? -3.071 6.609 8.049 1.00 85.06 199 LEU A CA 1
ATOM 1599 C C . LEU A 1 199 ? -3.730 7.848 8.654 1.00 85.06 199 LEU A C 1
ATOM 1601 O O . LEU A 1 199 ? -4.444 8.587 7.982 1.00 85.06 199 LEU A O 1
ATOM 1605 N N . LEU A 1 200 ? -3.492 8.056 9.945 1.00 86.31 200 LEU A N 1
ATOM 1606 C CA . LEU A 1 200 ? -4.097 9.143 10.697 1.00 86.31 200 LEU A CA 1
ATOM 1607 C C . LEU A 1 200 ? -3.079 10.257 10.876 1.00 86.31 200 LEU A C 1
ATOM 1609 O O . LEU A 1 200 ? -2.035 10.075 11.518 1.00 86.31 200 LEU A O 1
ATOM 1613 N N . LYS A 1 201 ? -3.397 11.395 10.268 1.00 87.12 201 LYS A N 1
ATOM 1614 C CA . LYS A 1 201 ? -2.598 12.611 10.304 1.00 87.12 201 LYS A CA 1
ATOM 1615 C C . LYS A 1 201 ? -3.017 13.451 11.507 1.00 87.12 201 LYS A C 1
ATOM 1617 O O . LYS A 1 201 ? -4.187 13.772 11.697 1.00 87.12 201 LYS A O 1
ATOM 1622 N N . GLU A 1 202 ? -2.053 13.798 12.343 1.00 86.38 202 GLU A N 1
ATOM 1623 C CA . GLU A 1 202 ? -2.248 14.773 13.413 1.00 86.38 202 GLU A CA 1
ATOM 1624 C C . GLU A 1 202 ? -2.306 16.192 12.821 1.00 86.38 202 GLU A C 1
ATOM 1626 O O . GLU A 1 202 ? -1.809 16.429 11.718 1.00 86.38 202 GLU A O 1
ATOM 1631 N N . ASP A 1 203 ? -2.830 17.174 13.563 1.00 84.75 203 ASP A N 1
ATOM 1632 C CA . ASP A 1 203 ? -2.864 18.580 13.109 1.00 84.75 203 ASP A CA 1
ATOM 1633 C C . ASP A 1 203 ? -1.460 19.144 12.798 1.00 84.75 203 ASP A C 1
ATOM 1635 O O . ASP A 1 203 ? -1.311 20.056 11.988 1.00 84.75 203 ASP A O 1
ATOM 1639 N N . SER A 1 204 ? -0.409 18.573 13.401 1.00 82.56 204 SER A N 1
ATOM 1640 C CA . SER A 1 204 ? 0.993 18.897 13.101 1.00 82.56 204 SER A CA 1
ATOM 1641 C C . SER A 1 204 ? 1.480 18.378 11.741 1.00 82.56 204 SER A C 1
ATOM 1643 O O . SER A 1 204 ? 2.605 18.671 11.341 1.00 82.56 204 SER A O 1
ATOM 1645 N N . GLY A 1 205 ? 0.674 17.567 11.054 1.00 80.81 205 GLY A N 1
ATOM 1646 C CA . GLY A 1 205 ? 1.033 16.840 9.841 1.00 80.81 205 GLY A CA 1
ATOM 1647 C C . GLY A 1 205 ? 1.764 15.519 10.087 1.00 80.81 205 GLY A C 1
ATOM 1648 O O . GLY A 1 205 ? 2.033 14.792 9.134 1.00 80.81 205 GLY A O 1
ATOM 1649 N N . GLU A 1 206 ? 2.080 15.184 11.340 1.00 80.69 206 GLU A N 1
ATOM 1650 C CA . GLU A 1 206 ? 2.740 13.926 11.684 1.00 80.69 206 GLU A CA 1
ATOM 1651 C C . GLU A 1 206 ? 1.756 12.752 11.612 1.00 80.69 206 GLU A C 1
ATOM 1653 O O . GLU A 1 206 ? 0.617 12.856 12.060 1.00 80.69 206 GLU A O 1
ATOM 1658 N N . ILE A 1 207 ? 2.209 11.607 11.103 1.00 79.25 207 ILE A N 1
ATOM 1659 C CA . ILE A 1 207 ? 1.427 10.369 11.101 1.00 79.25 207 ILE A CA 1
ATOM 1660 C C . ILE A 1 207 ? 1.952 9.480 12.227 1.00 79.25 207 ILE A C 1
ATOM 1662 O O . ILE A 1 207 ? 3.115 9.064 12.221 1.00 79.25 207 ILE A O 1
ATOM 1666 N N . LYS A 1 208 ? 1.097 9.192 13.211 1.00 76.06 208 LYS A N 1
ATOM 1667 C CA . LYS A 1 208 ? 1.439 8.346 14.374 1.00 76.06 208 LYS A CA 1
ATOM 1668 C C . LYS A 1 208 ? 0.589 7.106 14.498 1.00 76.06 208 LYS A C 1
ATOM 1670 O O . LYS A 1 208 ? 1.000 6.175 15.185 1.00 76.06 208 LYS A O 1
ATOM 1675 N N . LYS A 1 209 ? -0.585 7.107 13.888 1.00 81.06 209 LYS A N 1
ATOM 1676 C CA . LYS A 1 209 ? -1.594 6.076 14.066 1.00 81.06 209 LYS A CA 1
ATOM 1677 C C . LYS A 1 209 ? -2.168 5.691 12.715 1.00 81.06 209 LYS A C 1
ATOM 1679 O O . LYS A 1 209 ? -1.985 6.398 11.728 1.00 81.06 209 LYS A O 1
ATOM 1684 N N . ALA A 1 210 ? -2.883 4.582 12.695 1.00 81.69 210 ALA A N 1
ATOM 1685 C CA . ALA A 1 210 ? -3.747 4.235 11.586 1.00 81.69 210 ALA A CA 1
ATOM 1686 C C . ALA A 1 210 ? -5.042 3.639 12.112 1.00 81.69 210 ALA A C 1
ATOM 1688 O O . ALA A 1 210 ? -5.048 2.907 13.106 1.00 81.69 210 ALA A O 1
ATOM 1689 N N . LEU A 1 211 ? -6.122 3.936 11.406 1.00 86.81 211 LEU A N 1
ATOM 1690 C CA . LEU A 1 211 ? -7.381 3.232 11.510 1.00 86.81 211 LEU A CA 1
ATOM 1691 C C . LEU A 1 211 ? -7.299 1.989 10.630 1.00 86.81 211 LEU A C 1
ATOM 1693 O O . LEU A 1 211 ? -7.021 2.087 9.438 1.00 86.81 211 LEU A O 1
ATOM 1697 N N . VAL A 1 212 ? -7.551 0.822 11.209 1.00 84.31 212 VAL A N 1
ATOM 1698 C CA . VAL A 1 212 ? -7.529 -0.459 10.506 1.00 84.31 212 VAL A CA 1
ATOM 1699 C C . VAL A 1 212 ? -8.867 -1.144 10.652 1.00 84.31 212 VAL A C 1
ATOM 1701 O O . VAL A 1 212 ? -9.359 -1.362 11.761 1.00 84.31 212 VAL A O 1
ATOM 1704 N N . ILE A 1 213 ? -9.437 -1.509 9.511 1.00 86.56 213 ILE A N 1
ATOM 1705 C CA . ILE A 1 213 ? -10.756 -2.107 9.401 1.00 86.56 213 ILE A CA 1
ATOM 1706 C C . ILE A 1 213 ? -10.598 -3.474 8.759 1.00 86.56 213 ILE A C 1
ATOM 1708 O O . ILE A 1 213 ? -10.212 -3.593 7.600 1.00 86.56 213 ILE A O 1
ATOM 1712 N N . SER A 1 214 ? -10.915 -4.517 9.515 1.00 84.62 214 SER A N 1
ATOM 1713 C CA . SER A 1 214 ? -11.043 -5.872 8.983 1.00 84.62 214 SER A CA 1
ATOM 1714 C C . SER A 1 214 ? -12.492 -6.165 8.632 1.00 84.62 214 SER A C 1
ATOM 1716 O O . SER A 1 214 ? -13.413 -5.719 9.325 1.00 84.62 214 SER A O 1
ATOM 1718 N N . LYS A 1 215 ? -12.701 -6.948 7.578 1.00 82.88 215 LYS A N 1
ATOM 1719 C CA . LYS A 1 215 ? -14.034 -7.263 7.071 1.00 82.88 215 LYS A CA 1
ATOM 1720 C C . LYS A 1 215 ? -14.192 -8.723 6.700 1.00 82.88 215 LYS A C 1
ATOM 1722 O O . LYS A 1 215 ? -13.237 -9.441 6.417 1.00 82.88 215 LYS A O 1
ATOM 1727 N N . GLU A 1 216 ? -15.445 -9.141 6.663 1.00 81.69 216 GLU A N 1
ATOM 1728 C CA . GLU A 1 216 ? -15.876 -10.431 6.160 1.00 81.69 216 GLU A CA 1
ATOM 1729 C C . GLU A 1 216 ? -16.901 -10.193 5.048 1.00 81.69 216 GLU A C 1
ATOM 1731 O O . GLU A 1 216 ? -18.046 -9.804 5.277 1.00 81.69 216 GLU A O 1
ATOM 1736 N N . GLY A 1 217 ? -16.447 -10.346 3.801 1.00 83.75 217 GLY A N 1
ATOM 1737 C CA . GLY A 1 217 ? -17.234 -9.927 2.643 1.00 83.75 217 GLY A CA 1
ATOM 1738 C C . GLY A 1 217 ? -17.341 -8.403 2.587 1.00 83.75 217 GLY A C 1
ATOM 1739 O O . GLY A 1 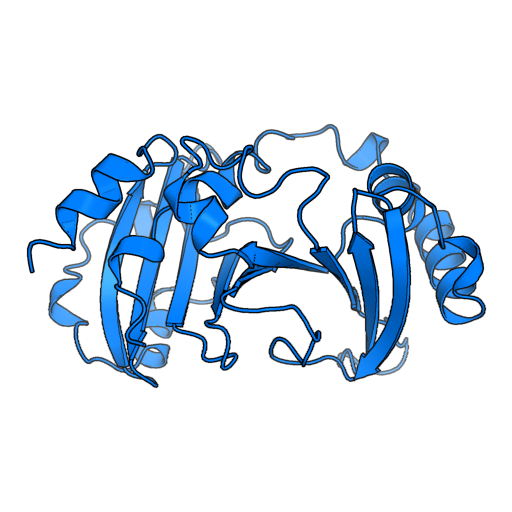217 ? -16.325 -7.721 2.451 1.00 83.75 217 GLY A O 1
ATOM 1740 N N . LYS A 1 218 ? -18.568 -7.882 2.673 1.00 89.19 218 LYS A N 1
ATOM 1741 C CA . LYS A 1 218 ? -18.849 -6.436 2.691 1.00 89.19 218 LYS A CA 1
ATOM 1742 C C . LYS A 1 218 ? -19.007 -5.876 4.103 1.00 89.19 218 LYS A C 1
ATOM 1744 O O . LYS A 1 218 ? -19.117 -4.668 4.243 1.00 89.19 218 LYS A O 1
ATOM 1749 N N . ASN A 1 219 ? -19.022 -6.728 5.125 1.00 92.44 219 ASN A N 1
ATOM 1750 C CA . ASN A 1 219 ? -19.378 -6.316 6.475 1.00 92.44 219 ASN A CA 1
ATOM 1751 C C . ASN A 1 219 ? -18.138 -6.191 7.349 1.00 92.44 219 ASN A C 1
ATOM 1753 O O . ASN A 1 219 ? -17.223 -7.013 7.281 1.00 92.44 219 ASN A O 1
ATOM 1757 N N . ILE A 1 220 ? -18.133 -5.174 8.196 1.00 89.81 220 ILE A N 1
ATOM 1758 C CA . ILE A 1 220 ? -17.065 -4.900 9.144 1.00 89.81 220 ILE A CA 1
ATOM 1759 C C . ILE A 1 220 ? -17.038 -5.999 10.198 1.00 89.81 220 ILE A C 1
ATOM 1761 O O . ILE A 1 220 ? -18.047 -6.317 10.822 1.00 89.81 220 ILE A O 1
ATOM 1765 N N . LYS A 1 221 ? -15.857 -6.564 10.416 1.00 87.38 221 LYS A N 1
ATOM 1766 C CA . LYS A 1 221 ? -15.621 -7.572 11.446 1.00 87.38 221 LYS A CA 1
ATOM 1767 C C . LYS A 1 221 ? -15.004 -6.973 12.700 1.00 87.38 221 LYS A C 1
ATOM 1769 O O . LYS A 1 221 ? -15.333 -7.395 13.801 1.00 87.38 221 LYS A O 1
ATOM 1774 N N . ASN A 1 222 ? -14.084 -6.031 12.521 1.00 84.56 222 ASN A N 1
ATOM 1775 C CA . ASN A 1 222 ? -13.382 -5.356 13.604 1.00 84.56 222 ASN A CA 1
ATOM 1776 C C . ASN A 1 222 ? -12.757 -4.056 13.080 1.00 84.56 222 ASN A C 1
ATOM 1778 O O . ASN A 1 222 ? -12.247 -4.038 11.959 1.00 84.56 222 ASN A O 1
ATOM 1782 N N . ILE A 1 223 ? -12.771 -3.005 13.900 1.00 87.31 223 ILE A N 1
ATOM 1783 C CA . ILE A 1 223 ? -12.140 -1.705 13.642 1.00 87.31 223 ILE A CA 1
ATOM 1784 C C . ILE A 1 223 ? -11.237 -1.394 14.830 1.00 87.31 223 ILE A C 1
ATOM 1786 O O . ILE A 1 223 ? -11.676 -1.490 15.978 1.00 87.31 223 ILE A O 1
ATOM 1790 N N . LYS A 1 224 ? -9.988 -1.006 14.572 1.00 82.94 224 LYS A N 1
ATOM 1791 C CA . LYS A 1 224 ? -9.046 -0.594 15.617 1.00 82.94 224 LYS A CA 1
ATOM 1792 C C . LYS A 1 224 ? -8.196 0.577 15.157 1.00 82.94 224 LYS A C 1
ATOM 1794 O O . LYS A 1 224 ? -7.813 0.651 13.995 1.00 82.94 224 LYS A O 1
ATOM 1799 N N . ILE A 1 225 ? -7.858 1.446 16.101 1.00 84.12 225 ILE A N 1
ATOM 1800 C CA . ILE A 1 225 ? -6.752 2.385 15.946 1.00 84.12 225 ILE A CA 1
ATOM 1801 C C . ILE A 1 225 ? -5.518 1.710 16.525 1.00 84.12 225 ILE A C 1
ATOM 1803 O O . ILE A 1 225 ? -5.568 1.158 17.625 1.00 84.12 225 ILE A O 1
ATOM 1807 N N . ILE A 1 226 ? -4.425 1.741 15.779 1.00 75.62 226 ILE A N 1
ATOM 1808 C CA . ILE A 1 226 ? -3.141 1.201 16.216 1.00 75.62 226 ILE A CA 1
ATOM 1809 C C . ILE A 1 226 ? -2.069 2.280 16.109 1.00 75.62 226 ILE A C 1
ATOM 1811 O O . ILE A 1 226 ? -2.196 3.204 15.307 1.00 75.62 226 ILE A O 1
ATOM 1815 N N . ASP A 1 227 ? -1.039 2.191 16.947 1.00 71.25 227 ASP A N 1
ATOM 1816 C CA . ASP A 1 227 ? 0.066 3.146 16.966 1.00 71.25 227 ASP A CA 1
ATOM 1817 C C . ASP A 1 227 ? 1.217 2.661 16.077 1.00 71.25 227 ASP A C 1
ATOM 1819 O O . ASP A 1 227 ? 1.521 1.472 16.000 1.00 71.25 227 ASP A O 1
ATOM 1823 N N . LYS A 1 228 ? 1.933 3.603 15.457 1.00 62.97 228 LYS A N 1
ATOM 1824 C CA . LYS A 1 228 ? 3.121 3.369 14.616 1.00 62.97 228 LYS A CA 1
ATOM 1825 C C . LYS A 1 228 ? 4.186 2.523 15.317 1.00 62.97 228 LYS A C 1
ATOM 1827 O O . LYS A 1 228 ? 4.925 1.792 14.669 1.00 62.97 228 LYS A O 1
ATOM 1832 N N . LYS A 1 229 ? 4.307 2.681 16.639 1.00 53.62 229 LYS A N 1
ATOM 1833 C CA . LYS A 1 229 ? 5.332 2.029 17.469 1.00 53.62 229 LYS A CA 1
ATOM 1834 C C . LYS A 1 229 ? 4.878 0.692 18.058 1.00 53.62 229 LYS A C 1
ATOM 1836 O O . LYS A 1 229 ? 5.646 0.076 18.795 1.00 53.62 229 LYS A O 1
ATOM 1841 N N . SER A 1 230 ? 3.648 0.258 17.795 1.00 51.53 230 SER A N 1
ATOM 1842 C CA . SER A 1 230 ? 3.151 -1.013 18.312 1.00 51.53 230 SER A CA 1
ATOM 1843 C C . SER A 1 230 ? 3.925 -2.167 17.674 1.00 51.53 230 SER A C 1
ATOM 1845 O O . SER A 1 230 ? 3.994 -2.298 16.456 1.00 51.53 230 SER A O 1
ATOM 1847 N N . SER A 1 231 ? 4.540 -3.005 18.507 1.00 45.56 231 SER A N 1
ATOM 1848 C CA . SER A 1 231 ? 5.277 -4.176 18.044 1.00 45.56 231 SER A CA 1
ATOM 1849 C C . SER A 1 231 ? 4.316 -5.243 17.528 1.00 45.56 231 SER A C 1
ATOM 1851 O O . SER A 1 231 ? 3.253 -5.466 18.116 1.00 45.56 231 SER A O 1
ATOM 1853 N N . VAL A 1 232 ? 4.740 -5.942 16.475 1.00 47.78 232 VAL A N 1
ATOM 1854 C CA . VAL A 1 232 ? 4.056 -7.070 15.821 1.00 47.78 232 VAL A CA 1
ATOM 1855 C C . VAL A 1 232 ? 3.354 -7.995 16.831 1.00 47.78 232 VAL A C 1
ATOM 1857 O O . VAL A 1 232 ? 2.161 -8.275 16.730 1.00 47.78 232 VAL A O 1
ATOM 1860 N N . ASN A 1 233 ? 4.066 -8.361 17.902 1.00 41.28 233 ASN A N 1
ATOM 1861 C CA . ASN A 1 233 ? 3.601 -9.278 18.947 1.00 41.28 233 ASN A CA 1
ATOM 1862 C C . ASN A 1 233 ? 2.563 -8.697 19.927 1.00 41.28 233 ASN A C 1
ATOM 1864 O O . ASN A 1 233 ? 1.688 -9.429 20.393 1.00 41.28 233 ASN A O 1
ATOM 1868 N N . SER A 1 234 ? 2.621 -7.399 20.245 1.00 39.47 234 SER A N 1
ATOM 1869 C CA . SER A 1 234 ? 1.655 -6.751 21.158 1.00 39.47 234 SER A CA 1
ATOM 1870 C C . SER A 1 234 ? 0.247 -6.694 20.559 1.00 39.47 234 SER A C 1
ATOM 1872 O O . SER A 1 234 ? -0.764 -6.827 21.249 1.00 39.47 234 SER A O 1
ATOM 1874 N N . ILE A 1 235 ? 0.203 -6.585 19.238 1.00 43.19 235 ILE A N 1
ATOM 1875 C CA . ILE A 1 235 ? -1.007 -6.522 18.442 1.00 43.19 235 ILE A CA 1
ATOM 1876 C C . ILE A 1 235 ? -1.608 -7.929 18.276 1.00 43.19 235 ILE A C 1
ATOM 1878 O O . ILE A 1 235 ? -2.810 -8.107 18.497 1.00 43.19 235 ILE A O 1
ATOM 1882 N N . LEU A 1 236 ? -0.766 -8.933 17.990 1.00 36.50 236 LEU A N 1
ATOM 1883 C CA . LEU A 1 236 ? -1.133 -10.353 17.902 1.00 36.50 236 LEU A CA 1
ATOM 1884 C C . LEU A 1 236 ? -1.858 -10.847 19.170 1.00 36.50 236 LEU A C 1
ATOM 1886 O O . LEU A 1 236 ? -2.916 -11.472 19.083 1.00 36.50 236 LEU A O 1
ATOM 1890 N N . GLY A 1 237 ? -1.340 -10.521 20.359 1.00 32.25 237 GLY A N 1
ATOM 1891 C CA . GLY A 1 237 ? -1.910 -10.966 21.640 1.00 32.25 237 GLY A CA 1
ATOM 1892 C C . GLY A 1 237 ? -3.292 -10.387 21.978 1.00 32.25 237 GLY A C 1
ATOM 1893 O O . GLY A 1 237 ? -4.045 -11.010 22.723 1.00 32.25 237 GLY A O 1
ATOM 1894 N N . SER A 1 238 ? -3.654 -9.232 21.408 1.00 34.59 238 SER A N 1
ATOM 1895 C CA . SER A 1 238 ? -4.910 -8.520 21.700 1.00 34.59 238 SER A CA 1
ATOM 1896 C C . SER A 1 238 ? -6.127 -9.007 20.902 1.00 34.59 238 SER A C 1
ATOM 1898 O O . SER A 1 238 ? -7.229 -8.505 21.109 1.00 34.59 238 SER A O 1
ATOM 1900 N N . ILE A 1 239 ? -5.929 -9.933 19.954 1.00 36.56 239 ILE A N 1
ATOM 1901 C CA . ILE A 1 239 ? -6.985 -10.429 19.045 1.00 36.56 239 ILE A CA 1
ATOM 1902 C C . ILE A 1 239 ? -7.093 -11.951 19.055 1.00 36.56 239 ILE A C 1
ATOM 1904 O O . ILE A 1 239 ? -8.143 -12.495 18.757 1.00 36.56 239 ILE A O 1
ATOM 1908 N N . ILE A 1 240 ? -6.039 -12.663 19.461 1.00 33.56 240 ILE A N 1
ATOM 1909 C CA . ILE A 1 240 ? -6.100 -14.123 19.650 1.00 33.56 240 ILE A CA 1
ATOM 1910 C C . ILE A 1 240 ? -6.978 -14.503 20.863 1.00 33.56 240 ILE A C 1
ATOM 1912 O O . ILE A 1 240 ? -7.320 -15.672 21.027 1.00 33.56 240 ILE A O 1
ATOM 1916 N N . ARG A 1 241 ? -7.342 -13.534 21.715 1.00 29.70 241 ARG A N 1
ATOM 1917 C CA . ARG A 1 241 ? -8.153 -13.748 22.921 1.00 29.70 241 ARG A CA 1
ATOM 1918 C C . ARG A 1 241 ? -9.646 -13.413 22.791 1.00 29.70 241 ARG A C 1
ATOM 1920 O O . ARG A 1 241 ? -10.333 -13.607 23.788 1.00 29.70 241 ARG A O 1
ATOM 1927 N N . ASP A 1 242 ? -10.123 -13.022 21.606 1.00 31.41 242 ASP A N 1
ATOM 1928 C CA . ASP A 1 242 ? -11.559 -12.875 21.304 1.00 31.41 242 ASP A CA 1
ATOM 1929 C C . ASP A 1 242 ? -12.016 -13.880 20.230 1.00 31.41 242 ASP A C 1
ATOM 1931 O O . ASP A 1 242 ? -11.401 -13.918 19.136 1.00 31.41 242 ASP A O 1
#

Radius of gyration: 18.41 Å; chains: 1; bounding box: 40×41×49 Å

Secondary structure (DSSP, 8-state):
----GGGGSTTTHHHHSTT--TTTHHHHSPPHHHHHHHHHHHHH-GGGTTT-BHHHHHHHH---SEEEEEEEHHHHHH-SSSTTTSSSSS-EEEEEE---TT-SS--EEEEEEEETTEEEEEEEEE--SS------SS-EEEEEEE-SPP--BGGGSTT--GGGGTTSBHHHHHHHTTT---SEEEE-TT--EEEEEEEEE-TTS-EEEEEEEEEETTEEEEEEEEETT--HHHHHHTTTT-

pLDDT: mean 73.46, std 18.86, range [29.17, 96.06]

Organism: NCBI:txid1121321

Foldseek 3Di:
DPPQVLLVPLCLLVAQVVVPPPPPLVVQADDPVQLVVVVVVCVVPVVSAFFNFPSVCCRRNNAAQKKKWKFASVQSVVDFHVCSGPDLQTWMKGWHFDDDPPDPDRQKIWIFIHGSRGTHDIDIDGDDPFDDDDDDPDGIKMKMFGPDQQDQAPVLCPPDPQVVQAFPFPVVVVVSSPPGDFRMWMATPVRDTFKTKGFHAYPVRRTFWMWMFGDDRRGTHDIDIDTSPDISVNSSVVRVVD

Sequence (242 aa):
MKIKISLLITIMSILVAGCSINNKEDNYVADSVTKQKTMTKVQNDASEIIDKDYDYVIKNMGIPRSIFYYINLSDVEKSKTVEELIDEKTFKVLTYPKNTEDSNIEKSALYISLEDNKVIDVETRGLLEGSEEVSTDDSYIIIEKRREEAKLLSKDIEGLDFKKYMGVNIKDFESLLGDNSYDFKIFDKSRKENVIGYLLKEDSGEIKKALVISKEGKNIKNIKIIDKKSSVNSILGSIIRD